Protein AF-A0A969I2S5-F1 (afdb_monomer_lite)

Radius of gyration: 35.68 Å; chains: 1; bounding box: 68×45×111 Å

Sequence (216 aa):
MAQWSKQLQTQEVQIAETRKVLQENVDALAKRVGLMNAHVIRLDALGQRLTEMANIDDREFDFRNAPAQGGPEPDMQGQAAQIPTLTDMIDELAAQVEQRELELGVLENVILSRNLSEQIRPGGRPVLAGWISSYFGSRSDPFTGYTAHHKGIDFAGRAGAEVVAVAAGVVTWSRERYGYGRGQYRYLRYPCPTWFNACGRRSMASSARSPHDGRN

Structure (mmCIF, N/CA/C/O backbone):
data_AF-A0A969I2S5-F1
#
_entry.id   AF-A0A969I2S5-F1
#
loop_
_atom_site.group_PDB
_atom_site.id
_atom_site.type_symbol
_atom_site.label_atom_id
_atom_site.label_alt_id
_atom_site.label_comp_id
_atom_site.label_asym_id
_atom_site.label_entity_id
_atom_site.label_seq_id
_atom_site.pdbx_PDB_ins_code
_atom_site.Cartn_x
_atom_site.Cartn_y
_atom_site.Cartn_z
_atom_site.occupancy
_atom_site.B_iso_or_equiv
_atom_site.auth_seq_id
_atom_site.auth_comp_id
_atom_site.auth_asym_id
_atom_site.auth_atom_id
_atom_site.pdbx_PDB_model_num
ATOM 1 N N . MET A 1 1 ? -37.030 -1.247 64.656 1.00 62.31 1 MET A N 1
ATOM 2 C CA . MET A 1 1 ? -37.633 -0.928 63.340 1.00 62.31 1 MET A CA 1
ATOM 3 C C . MET A 1 1 ? -36.891 0.192 62.599 1.00 62.31 1 MET A C 1
ATOM 5 O O . MET A 1 1 ? -36.469 -0.055 61.481 1.00 62.31 1 MET A O 1
ATOM 9 N N . ALA A 1 2 ? -36.636 1.367 63.195 1.00 72.81 2 ALA A N 1
ATOM 10 C CA . ALA A 1 2 ? -35.986 2.500 62.500 1.00 72.81 2 ALA A CA 1
ATOM 11 C C . ALA A 1 2 ? -34.517 2.279 62.056 1.00 72.81 2 ALA A C 1
ATOM 13 O O . ALA A 1 2 ? -34.105 2.773 61.012 1.00 72.81 2 ALA A O 1
ATOM 14 N N . GLN A 1 3 ? -33.714 1.516 62.809 1.00 78.69 3 GLN A N 1
ATOM 15 C CA . GLN A 1 3 ? -32.335 1.181 62.404 1.00 78.69 3 GLN A CA 1
ATOM 16 C C . GLN A 1 3 ? -32.285 0.291 61.155 1.00 78.69 3 GLN A C 1
ATOM 18 O O . GLN A 1 3 ? -31.415 0.463 60.309 1.00 78.69 3 GLN A O 1
ATOM 23 N N . TRP A 1 4 ? -33.248 -0.621 61.027 1.00 77.12 4 TRP A N 1
ATOM 24 C CA . TRP A 1 4 ? -33.324 -1.572 59.920 1.00 77.12 4 TRP A CA 1
ATOM 25 C C . TRP A 1 4 ? -33.705 -0.890 58.603 1.00 77.12 4 TRP A C 1
ATOM 27 O O . TRP A 1 4 ? -33.102 -1.181 57.575 1.00 77.12 4 TRP A O 1
ATOM 37 N N . SER A 1 5 ? -34.636 0.075 58.630 1.00 84.56 5 SER A N 1
ATOM 38 C CA . SER A 1 5 ? -34.981 0.837 57.420 1.00 84.56 5 SER A CA 1
ATOM 39 C C . SER A 1 5 ? -33.806 1.684 56.935 1.00 84.56 5 SER A C 1
ATOM 41 O O . SER A 1 5 ? -33.559 1.754 55.737 1.00 84.56 5 SER A O 1
ATOM 43 N N . LYS A 1 6 ? -33.034 2.274 57.859 1.00 87.69 6 LYS A N 1
ATOM 44 C CA . LYS A 1 6 ? -31.832 3.041 57.516 1.00 87.69 6 LYS A CA 1
ATOM 45 C C . LYS A 1 6 ? -30.777 2.158 56.843 1.00 87.69 6 LYS A C 1
ATOM 47 O O . LYS A 1 6 ? -30.181 2.569 55.857 1.00 87.69 6 LYS A O 1
ATOM 52 N N . GLN A 1 7 ? -30.589 0.941 57.349 1.00 87.44 7 GLN A N 1
ATOM 53 C CA . GLN A 1 7 ? -29.618 -0.020 56.828 1.00 87.44 7 GLN A CA 1
ATOM 54 C C . GLN A 1 7 ? -30.006 -0.549 55.436 1.00 87.44 7 GLN A C 1
ATOM 56 O O . GLN A 1 7 ? -29.151 -0.612 54.557 1.00 87.44 7 GLN A O 1
ATOM 61 N N . LEU A 1 8 ? -31.295 -0.830 55.208 1.00 87.62 8 LEU A N 1
ATOM 62 C CA . LEU A 1 8 ? -31.848 -1.153 53.883 1.00 87.62 8 LEU A CA 1
ATOM 63 C C . LEU A 1 8 ? -31.629 -0.015 52.883 1.00 87.62 8 LEU A C 1
ATOM 65 O O . LEU A 1 8 ? -31.150 -0.247 51.779 1.00 87.62 8 LEU A O 1
ATOM 69 N N . GLN A 1 9 ? -31.898 1.223 53.295 1.00 89.62 9 GLN A N 1
ATOM 70 C CA . GLN A 1 9 ? -31.712 2.394 52.442 1.00 89.62 9 GLN A CA 1
ATOM 71 C C . GLN A 1 9 ? -30.232 2.605 52.078 1.00 89.62 9 GLN A C 1
ATOM 73 O O . GLN A 1 9 ? -29.912 2.959 50.947 1.00 89.62 9 GLN A O 1
ATOM 78 N N . THR A 1 10 ? -29.310 2.340 53.011 1.00 91.50 10 THR A N 1
ATOM 79 C CA . THR A 1 10 ? -27.866 2.363 52.727 1.00 91.50 10 THR A CA 1
ATOM 80 C C . THR A 1 10 ? -27.458 1.262 51.747 1.00 91.50 10 THR A C 1
ATOM 82 O O . THR A 1 10 ? -26.686 1.532 50.832 1.00 91.50 10 THR A O 1
ATOM 85 N N . GLN A 1 11 ? -27.993 0.046 51.893 1.00 86.56 11 GLN A N 1
ATOM 86 C CA . GLN A 1 11 ? -27.713 -1.053 50.966 1.00 86.56 11 GLN A CA 1
ATOM 87 C C . GLN A 1 11 ? -28.254 -0.782 49.560 1.00 86.56 11 GLN A C 1
ATOM 89 O O . GLN A 1 11 ? -27.549 -1.046 48.593 1.00 86.56 11 GLN A O 1
ATOM 94 N N . GLU A 1 12 ? -29.456 -0.219 49.420 1.00 89.50 12 GLU A N 1
ATOM 95 C CA . GLU A 1 12 ? -30.003 0.144 48.105 1.00 89.50 12 GLU A CA 1
ATOM 96 C C . GLU A 1 12 ? -29.132 1.178 47.390 1.00 89.50 12 GLU A C 1
ATOM 98 O O . GLU A 1 12 ? -28.839 1.021 46.204 1.00 89.50 12 GLU A O 1
ATOM 103 N N . VAL A 1 13 ? -28.657 2.196 48.116 1.00 92.94 13 VAL A N 1
ATOM 104 C CA . VAL A 1 13 ? -27.732 3.195 47.565 1.00 92.94 13 VAL A CA 1
ATOM 105 C C . VAL A 1 13 ? -26.405 2.547 47.164 1.00 92.94 13 VAL A C 1
ATOM 107 O O . VAL A 1 13 ? -25.935 2.779 46.054 1.00 92.94 13 VAL A O 1
ATOM 110 N N . GLN A 1 14 ? -25.837 1.680 48.008 1.00 91.44 14 GLN A N 1
ATOM 111 C CA . GLN A 1 14 ? -24.596 0.962 47.695 1.00 91.44 14 GLN A CA 1
ATOM 112 C C . GLN A 1 14 ? -24.740 0.042 46.478 1.00 91.44 14 GLN A C 1
ATOM 114 O O . GLN A 1 14 ? -23.846 -0.009 45.635 1.00 91.44 14 GLN A O 1
ATOM 119 N N . ILE A 1 15 ? -25.859 -0.676 46.353 1.00 92.38 15 ILE A N 1
ATOM 120 C CA . ILE A 1 15 ? -26.137 -1.539 45.199 1.00 92.38 15 ILE A CA 1
ATOM 121 C C . ILE A 1 15 ? -26.304 -0.694 43.934 1.00 92.38 15 ILE A C 1
ATOM 123 O O . ILE A 1 15 ? -25.765 -1.060 42.889 1.00 92.38 15 ILE A O 1
ATOM 127 N N . ALA A 1 16 ? -27.008 0.438 44.012 1.00 90.88 16 ALA A N 1
ATOM 128 C CA . ALA A 1 16 ? -27.176 1.345 42.882 1.00 90.88 16 ALA A CA 1
ATOM 129 C C . ALA A 1 16 ? -25.832 1.927 42.414 1.00 90.88 16 ALA A C 1
ATOM 131 O O . ALA A 1 16 ? -25.552 1.946 41.216 1.00 90.88 16 ALA A O 1
ATOM 132 N N . GLU A 1 17 ? -24.975 2.336 43.349 1.00 92.88 17 GLU A N 1
ATOM 133 C CA . GLU A 1 17 ? -23.637 2.854 43.057 1.00 92.88 17 GLU A CA 1
ATOM 134 C C . GLU A 1 17 ? -22.716 1.770 42.480 1.00 92.88 17 GLU A C 1
ATOM 136 O O . GLU A 1 17 ? -22.100 1.973 41.435 1.00 92.88 17 GLU A O 1
ATOM 141 N N . THR A 1 18 ? -22.709 0.575 43.075 1.00 91.00 18 THR A N 1
ATOM 142 C CA . THR A 1 18 ? -21.937 -0.575 42.572 1.00 91.00 18 THR A CA 1
ATOM 143 C C . THR A 1 18 ? -22.374 -0.957 41.162 1.00 91.00 18 THR A C 1
ATOM 145 O O . THR A 1 18 ? -21.540 -1.189 40.290 1.00 91.00 18 THR A O 1
ATOM 148 N N . ARG A 1 19 ? -23.687 -0.994 40.906 1.00 88.38 19 ARG A N 1
ATOM 149 C CA . ARG A 1 19 ? -24.235 -1.298 39.581 1.00 88.38 19 ARG A CA 1
ATOM 150 C C . ARG A 1 19 ? -23.838 -0.243 38.553 1.00 88.38 19 ARG A C 1
ATOM 152 O O . ARG A 1 19 ? -23.525 -0.612 37.424 1.00 88.38 19 ARG A O 1
ATOM 159 N N . LYS A 1 20 ? -23.821 1.036 38.942 1.00 89.12 20 LYS A N 1
ATOM 160 C CA . LYS A 1 20 ? -23.377 2.137 38.082 1.00 89.12 20 LYS A CA 1
ATOM 161 C C . LYS A 1 20 ? -21.902 1.984 37.698 1.00 89.12 20 LYS A C 1
ATOM 163 O O . LYS A 1 20 ? -21.596 2.000 36.512 1.00 89.12 20 LYS A O 1
ATOM 168 N N . VAL A 1 21 ? -21.019 1.742 38.669 1.00 88.75 21 VAL A N 1
ATOM 169 C CA . VAL A 1 21 ? -19.585 1.499 38.415 1.00 88.75 21 VAL A CA 1
ATOM 170 C C . VAL A 1 21 ? -19.381 0.264 37.532 1.00 88.75 21 VAL A C 1
ATOM 172 O O . VAL A 1 21 ? -18.573 0.276 36.607 1.00 88.75 21 VAL A O 1
ATOM 175 N N . LEU A 1 22 ? -20.143 -0.806 37.776 1.00 85.00 22 LEU A N 1
ATOM 176 C CA . LEU A 1 22 ? -20.077 -2.015 36.960 1.00 85.00 22 LEU A CA 1
ATOM 177 C C . LEU A 1 22 ? -20.500 -1.741 35.507 1.00 85.00 22 LEU A C 1
ATOM 179 O O . LEU A 1 22 ? -19.842 -2.221 34.590 1.00 85.00 22 LEU A O 1
ATOM 183 N N . GLN A 1 23 ? -21.562 -0.956 35.292 1.00 83.19 23 GLN A N 1
ATOM 184 C CA . GLN A 1 23 ? -21.992 -0.540 33.953 1.00 83.19 23 GLN A CA 1
ATOM 185 C C . GLN A 1 23 ? -20.930 0.302 33.247 1.00 83.19 23 GLN A C 1
ATOM 187 O O . GLN A 1 23 ? -20.607 0.011 32.101 1.00 83.19 23 GLN A O 1
ATOM 192 N N . GLU A 1 24 ? -20.337 1.279 33.933 1.00 85.56 24 GLU A N 1
ATOM 193 C CA . GLU A 1 24 ? -19.258 2.104 33.373 1.00 85.56 24 GLU A CA 1
ATOM 194 C C . GLU A 1 24 ? -18.046 1.248 32.958 1.00 85.56 24 GLU A C 1
ATOM 196 O O . GLU A 1 24 ? -17.487 1.440 31.875 1.00 85.56 24 GLU A O 1
ATOM 201 N N . ASN A 1 25 ? -17.688 0.243 33.763 1.00 82.38 25 ASN A N 1
ATOM 202 C CA . ASN A 1 25 ? -16.615 -0.698 33.440 1.00 82.38 25 ASN A CA 1
ATOM 203 C C . ASN A 1 25 ? -16.963 -1.604 32.247 1.00 82.38 25 ASN A C 1
ATOM 205 O O . ASN A 1 25 ? -16.119 -1.826 31.379 1.00 82.38 25 ASN A O 1
ATOM 209 N N . VAL A 1 26 ? -18.196 -2.115 32.172 1.00 87.19 26 VAL A N 1
ATOM 210 C CA . VAL A 1 26 ? -18.661 -2.927 31.034 1.00 87.19 26 VAL A CA 1
ATOM 211 C C . VAL A 1 26 ? -18.667 -2.105 29.746 1.00 87.19 26 VAL A C 1
ATOM 213 O O . VAL A 1 26 ? -18.197 -2.590 28.719 1.00 87.19 26 VAL A O 1
ATOM 216 N N . ASP A 1 27 ? -19.115 -0.852 29.797 1.00 80.62 27 ASP A N 1
ATOM 217 C CA . ASP A 1 27 ? -19.106 0.051 28.645 1.00 80.62 27 ASP A CA 1
ATOM 218 C C . ASP A 1 27 ? -17.675 0.359 28.177 1.00 80.62 27 ASP A C 1
ATOM 220 O O . ASP A 1 27 ? -17.400 0.402 26.973 1.00 80.62 27 ASP A O 1
ATOM 224 N N . ALA A 1 28 ? -16.738 0.541 29.113 1.00 83.25 28 ALA A N 1
ATOM 225 C CA . ALA A 1 28 ? -15.323 0.721 28.798 1.00 83.25 28 ALA A CA 1
ATOM 226 C C . ALA A 1 28 ? -14.718 -0.530 28.136 1.00 83.25 28 ALA A C 1
ATOM 228 O O . ALA A 1 28 ? -14.013 -0.414 27.130 1.00 83.25 28 ALA A O 1
ATOM 229 N N . LEU A 1 29 ? -15.033 -1.725 28.646 1.00 83.38 29 LEU A N 1
ATOM 230 C CA . LEU A 1 29 ? -14.603 -2.996 28.056 1.00 83.38 29 LEU A CA 1
ATOM 231 C C . LEU A 1 29 ? -15.206 -3.208 26.663 1.00 83.38 29 LEU A C 1
ATOM 233 O O . LEU A 1 29 ? -14.485 -3.581 25.741 1.00 83.38 29 LEU A O 1
ATOM 237 N N . ALA A 1 30 ? -16.493 -2.910 26.473 1.00 82.19 30 ALA A N 1
ATOM 238 C CA . ALA A 1 30 ? -17.162 -3.028 25.180 1.00 82.19 30 ALA A CA 1
ATOM 239 C C . ALA A 1 30 ? -16.512 -2.127 24.118 1.00 82.19 30 ALA A C 1
ATOM 241 O O . ALA A 1 30 ? -16.260 -2.570 22.997 1.00 82.19 30 ALA A O 1
ATOM 242 N N . LYS A 1 31 ? -16.168 -0.882 24.481 1.00 82.00 31 LYS A N 1
ATOM 243 C CA . LYS A 1 31 ? -15.419 0.026 23.598 1.00 82.00 31 LYS A CA 1
ATOM 244 C C . LYS A 1 31 ? -14.043 -0.534 23.237 1.00 82.00 31 LYS A C 1
ATOM 246 O O . LYS A 1 31 ? -13.663 -0.475 22.073 1.00 82.00 31 LYS A O 1
ATOM 251 N N . ARG A 1 32 ? -13.318 -1.104 24.204 1.00 79.12 32 ARG A N 1
ATOM 252 C CA . ARG A 1 32 ? -11.985 -1.697 23.986 1.00 79.12 32 ARG A CA 1
ATOM 253 C C . ARG A 1 32 ? -12.034 -2.920 23.078 1.00 79.12 32 ARG A C 1
ATOM 255 O O . ARG A 1 32 ? -11.258 -2.994 22.135 1.00 79.12 32 ARG A O 1
ATOM 262 N N . VAL A 1 33 ? -12.981 -3.831 23.303 1.00 86.81 33 VAL A N 1
ATOM 263 C CA . VAL A 1 33 ? -13.206 -4.986 22.417 1.00 86.81 33 VAL A CA 1
ATOM 264 C C . VAL A 1 33 ? -13.565 -4.516 21.008 1.00 86.81 33 VAL A C 1
ATOM 266 O O . VAL A 1 33 ? -13.046 -5.054 20.034 1.00 86.81 33 VAL A O 1
ATOM 269 N N . GLY A 1 34 ? -14.390 -3.472 20.885 1.00 79.62 34 GLY A N 1
ATOM 270 C CA . GLY A 1 34 ? -14.702 -2.852 19.597 1.00 79.62 34 GLY A CA 1
ATOM 271 C C . GLY A 1 34 ? -13.467 -2.292 18.883 1.00 79.62 34 GLY A C 1
ATOM 272 O O . GLY A 1 34 ? -13.290 -2.545 17.692 1.00 79.62 34 GLY A O 1
ATOM 273 N N . LEU A 1 35 ? -12.596 -1.579 19.605 1.00 83.69 35 LEU A N 1
ATOM 274 C CA . LEU A 1 35 ? -11.329 -1.062 19.074 1.00 83.69 35 LEU A CA 1
ATOM 275 C C . LEU A 1 35 ? -10.388 -2.194 18.649 1.00 83.69 35 LEU A C 1
ATOM 277 O O . LEU A 1 35 ? -9.900 -2.182 17.524 1.00 83.69 35 L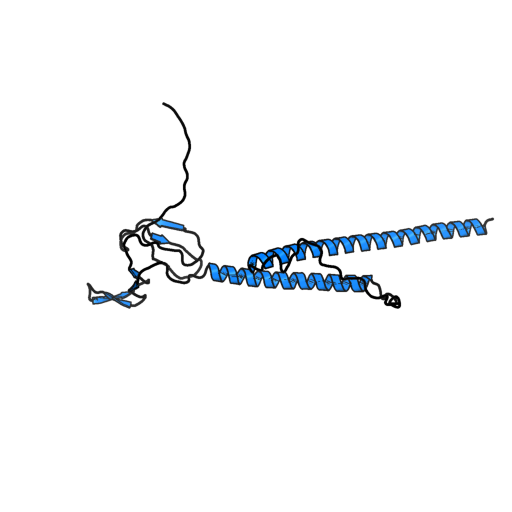EU A O 1
ATOM 281 N N . MET A 1 36 ? -10.186 -3.206 19.496 1.00 82.81 36 MET A N 1
ATOM 282 C CA . MET A 1 36 ? -9.362 -4.375 19.165 1.00 82.81 36 MET A CA 1
ATOM 283 C C . MET A 1 36 ? -9.889 -5.108 17.929 1.00 82.81 36 MET A C 1
ATOM 285 O O . MET A 1 36 ? -9.111 -5.452 17.045 1.00 82.81 36 MET A O 1
ATOM 289 N N . ASN A 1 37 ? -11.207 -5.289 17.818 1.00 83.00 37 ASN A N 1
ATOM 290 C CA . ASN A 1 37 ? -11.814 -5.909 16.645 1.00 83.00 37 ASN A CA 1
ATOM 291 C C . ASN A 1 37 ? -11.575 -5.079 15.372 1.00 83.00 37 ASN A C 1
ATOM 293 O O . ASN A 1 37 ? -11.279 -5.634 14.317 1.00 83.00 37 ASN A O 1
ATOM 297 N N . ALA A 1 38 ? -11.653 -3.747 15.465 1.00 80.12 38 ALA A N 1
ATOM 298 C CA . ALA A 1 38 ? -11.337 -2.865 14.343 1.00 80.12 38 ALA A CA 1
ATOM 299 C C . ALA A 1 38 ? -9.858 -2.957 13.920 1.00 80.12 38 ALA A C 1
ATOM 301 O O . ALA A 1 38 ? -9.572 -2.945 12.722 1.00 80.12 38 ALA A O 1
ATOM 302 N N . HIS A 1 39 ? -8.937 -3.081 14.880 1.00 80.81 39 HIS A N 1
ATOM 303 C CA . HIS A 1 39 ? -7.511 -3.278 14.607 1.00 80.81 39 HIS A CA 1
ATOM 304 C C . HIS A 1 39 ? -7.233 -4.615 13.914 1.00 80.81 39 HIS A C 1
ATOM 306 O O . HIS A 1 39 ? -6.543 -4.641 12.900 1.00 80.81 39 HIS A O 1
ATOM 312 N N . VAL A 1 40 ? -7.829 -5.716 14.388 1.00 83.81 40 VAL A N 1
ATOM 313 C CA . VAL A 1 40 ? -7.688 -7.036 13.744 1.00 83.81 40 VAL A CA 1
ATOM 314 C C . VAL A 1 40 ? -8.153 -6.985 12.288 1.00 83.81 40 VAL A C 1
ATOM 316 O O . VAL A 1 40 ? -7.394 -7.352 11.398 1.00 83.81 40 VAL A O 1
ATOM 319 N N . ILE A 1 41 ? -9.331 -6.407 12.020 1.00 80.81 41 ILE A N 1
ATOM 320 C CA . ILE A 1 41 ? -9.848 -6.250 10.648 1.00 80.81 41 ILE A CA 1
ATOM 321 C C . ILE A 1 41 ? -8.866 -5.470 9.757 1.00 80.81 41 ILE A C 1
ATOM 323 O O . ILE A 1 41 ? -8.694 -5.789 8.579 1.00 80.81 41 ILE A O 1
ATOM 327 N N . ARG A 1 42 ? -8.223 -4.427 10.296 1.00 81.19 42 ARG A N 1
ATOM 328 C CA . ARG A 1 42 ? -7.250 -3.620 9.549 1.00 81.19 42 ARG A CA 1
ATOM 329 C C . ARG A 1 42 ? -5.964 -4.392 9.267 1.00 81.19 42 ARG A C 1
ATOM 331 O O . ARG A 1 42 ? -5.451 -4.307 8.151 1.00 81.19 42 ARG A O 1
ATOM 338 N N . LEU A 1 43 ? -5.457 -5.128 10.251 1.00 83.38 43 LEU A N 1
ATOM 339 C CA . LEU A 1 43 ? -4.284 -5.984 10.094 1.00 83.38 43 LEU A CA 1
ATOM 340 C C . LEU A 1 43 ? -4.533 -7.080 9.054 1.00 83.38 43 LEU A C 1
ATOM 342 O O . LEU A 1 43 ? -3.683 -7.277 8.187 1.00 83.38 43 LEU A O 1
ATOM 346 N N . ASP A 1 44 ? -5.707 -7.714 9.074 1.00 80.75 44 ASP A N 1
ATOM 347 C CA . ASP A 1 44 ? -6.093 -8.728 8.087 1.00 80.75 44 ASP A CA 1
ATOM 348 C C . ASP A 1 44 ? -6.120 -8.141 6.667 1.00 80.75 44 ASP A C 1
ATOM 350 O O . ASP A 1 44 ? -5.560 -8.722 5.734 1.00 80.75 44 ASP A O 1
ATOM 354 N N . ALA A 1 45 ? -6.703 -6.948 6.498 1.00 83.00 45 ALA A N 1
ATOM 355 C CA . ALA A 1 45 ? -6.745 -6.256 5.208 1.00 83.00 45 ALA A CA 1
ATOM 356 C C . ALA A 1 45 ? -5.345 -5.875 4.693 1.00 83.00 45 ALA A C 1
ATOM 358 O O . ALA A 1 45 ? -5.051 -6.014 3.503 1.00 83.00 45 ALA A O 1
ATOM 359 N N . LEU A 1 46 ? -4.461 -5.410 5.578 1.00 81.19 46 LEU A N 1
ATOM 360 C CA . LEU A 1 46 ? -3.086 -5.069 5.220 1.00 81.19 46 LEU A CA 1
ATOM 361 C C . LEU A 1 46 ? -2.259 -6.322 4.874 1.00 81.19 46 LEU A C 1
ATOM 363 O O . LEU A 1 46 ? -1.500 -6.307 3.905 1.00 81.19 46 LEU A O 1
ATOM 367 N N . GLY A 1 47 ? -2.443 -7.423 5.608 1.00 81.19 47 GLY A N 1
ATOM 368 C CA . GLY A 1 47 ? -1.810 -8.712 5.317 1.00 81.19 47 GLY A CA 1
ATOM 369 C C . GLY A 1 47 ? -2.190 -9.260 3.938 1.00 81.19 47 GLY A C 1
ATOM 370 O O . GLY A 1 47 ? -1.314 -9.667 3.168 1.00 81.19 47 GLY A O 1
ATOM 371 N N . GLN A 1 48 ? -3.476 -9.187 3.578 1.00 81.62 48 GLN A N 1
ATOM 372 C CA . GLN A 1 48 ? -3.967 -9.558 2.242 1.00 81.62 48 GLN A CA 1
ATOM 373 C C . GLN A 1 48 ? -3.320 -8.710 1.138 1.00 81.62 48 GLN A C 1
ATOM 375 O O . GLN A 1 48 ? -2.853 -9.227 0.127 1.00 81.62 48 GLN A O 1
ATOM 380 N N . ARG A 1 49 ? -3.197 -7.398 1.350 1.00 79.56 49 ARG A N 1
ATOM 381 C CA . ARG A 1 49 ? -2.574 -6.516 0.357 1.00 79.56 49 ARG A CA 1
ATOM 382 C C . ARG A 1 49 ? -1.073 -6.778 0.176 1.00 79.56 49 ARG A C 1
ATOM 384 O O . ARG A 1 49 ? -0.559 -6.701 -0.941 1.00 79.56 49 ARG A O 1
ATOM 391 N N . LEU A 1 50 ? -0.354 -7.087 1.256 1.00 79.38 50 LEU A N 1
ATOM 392 C CA . LEU A 1 50 ? 1.075 -7.416 1.200 1.00 79.38 50 LEU A CA 1
ATOM 393 C C . LEU A 1 50 ? 1.342 -8.749 0.491 1.00 79.38 50 LEU A C 1
ATOM 395 O O . LEU A 1 50 ? 2.281 -8.830 -0.304 1.00 79.38 50 LEU A O 1
ATOM 399 N N . THR A 1 51 ? 0.520 -9.768 0.745 1.00 81.62 51 THR A N 1
ATOM 400 C CA . THR A 1 51 ? 0.633 -11.084 0.091 1.00 81.62 51 THR A CA 1
ATOM 401 C C . THR A 1 51 ? 0.383 -10.990 -1.417 1.00 81.62 51 THR A C 1
ATOM 403 O O . THR A 1 51 ? 1.200 -11.500 -2.189 1.00 81.62 51 THR A O 1
ATOM 406 N N . GLU A 1 52 ? -0.628 -10.222 -1.851 1.00 78.75 52 GLU A N 1
ATOM 407 C CA . GLU A 1 52 ? -0.881 -9.920 -3.271 1.00 78.75 52 GLU A CA 1
ATOM 408 C C . GLU A 1 52 ? 0.311 -9.229 -3.955 1.00 78.75 52 GLU A C 1
ATOM 410 O O . GLU A 1 52 ? 0.714 -9.608 -5.056 1.00 78.75 52 GLU A O 1
ATOM 415 N N . MET A 1 53 ? 0.909 -8.219 -3.311 1.00 74.25 53 MET A N 1
ATOM 416 C CA . MET A 1 53 ? 2.050 -7.490 -3.881 1.00 74.25 53 MET A CA 1
ATOM 417 C C . MET A 1 53 ? 3.331 -8.324 -3.958 1.00 74.25 53 MET A C 1
ATOM 419 O O . MET A 1 53 ? 4.135 -8.126 -4.872 1.00 74.25 53 MET A O 1
ATOM 423 N N . ALA A 1 54 ? 3.550 -9.208 -2.985 1.00 75.00 54 ALA A N 1
ATOM 424 C CA . ALA A 1 54 ? 4.757 -10.020 -2.884 1.00 75.00 54 ALA A CA 1
ATOM 425 C C . ALA A 1 54 ? 4.652 -11.365 -3.626 1.00 75.00 54 ALA A C 1
ATOM 427 O O . ALA A 1 54 ? 5.648 -12.086 -3.698 1.00 75.00 54 ALA A O 1
ATOM 428 N N . ASN A 1 55 ? 3.482 -11.691 -4.196 1.00 71.31 55 ASN A N 1
ATOM 429 C CA . ASN A 1 55 ? 3.200 -12.973 -4.849 1.00 71.31 55 ASN A CA 1
ATOM 430 C C . ASN A 1 55 ? 3.563 -14.173 -3.946 1.00 71.31 55 ASN A C 1
ATOM 432 O O . ASN A 1 55 ? 4.150 -15.158 -4.402 1.00 71.31 55 ASN A O 1
ATOM 436 N N . ILE A 1 56 ? 3.267 -14.039 -2.648 1.00 75.00 56 ILE A N 1
ATOM 437 C CA . ILE A 1 56 ? 3.448 -15.084 -1.633 1.00 75.00 56 ILE A CA 1
ATOM 438 C C . ILE A 1 56 ? 2.219 -15.999 -1.687 1.00 75.00 56 ILE A C 1
ATOM 440 O O . ILE A 1 56 ? 1.106 -15.519 -1.878 1.00 75.00 56 ILE A O 1
ATOM 444 N N . ASP A 1 57 ? 2.414 -17.314 -1.564 1.00 68.25 57 ASP A N 1
ATOM 445 C CA . ASP A 1 57 ? 1.316 -18.285 -1.618 1.00 68.25 57 ASP A CA 1
ATOM 446 C C . ASP A 1 57 ? 0.407 -18.118 -0.385 1.00 68.25 57 ASP A C 1
ATOM 448 O O . ASP A 1 57 ? 0.857 -18.264 0.754 1.00 68.25 57 ASP A O 1
ATOM 452 N N . ASP A 1 58 ? -0.881 -17.852 -0.619 1.00 63.97 58 ASP A N 1
ATOM 453 C CA . ASP A 1 58 ? -1.944 -17.705 0.391 1.00 63.97 58 ASP A CA 1
ATOM 454 C C . ASP A 1 58 ? -2.009 -18.853 1.415 1.00 63.97 58 ASP A C 1
ATOM 456 O O . ASP A 1 58 ? -2.629 -18.721 2.469 1.00 63.97 58 ASP A O 1
ATOM 460 N N . ARG A 1 59 ? -1.413 -20.010 1.102 1.00 64.56 59 ARG A N 1
ATOM 461 C CA . ARG A 1 59 ? -1.376 -21.186 1.981 1.00 64.56 59 ARG A CA 1
ATOM 462 C C . ARG A 1 59 ? -0.397 -21.060 3.147 1.00 64.56 59 ARG A C 1
ATOM 464 O O . ARG A 1 59 ? -0.550 -21.793 4.120 1.00 64.56 59 ARG A O 1
ATOM 471 N N . GLU A 1 60 ? 0.603 -20.185 3.050 1.00 61.97 60 GLU A N 1
ATOM 472 C CA . GLU A 1 60 ? 1.587 -19.958 4.120 1.00 61.97 60 GLU A CA 1
ATOM 473 C C . GLU A 1 60 ? 1.141 -18.841 5.082 1.00 61.97 60 GLU A C 1
ATOM 475 O O . GLU A 1 60 ? 1.496 -18.863 6.259 1.00 61.97 60 GLU A O 1
ATOM 480 N N . PHE A 1 61 ? 0.296 -17.915 4.609 1.00 66.38 61 PHE A N 1
ATOM 481 C CA . PHE A 1 61 ? -0.252 -16.795 5.382 1.00 66.38 61 PHE A CA 1
ATOM 482 C C . PHE A 1 61 ? -1.750 -16.613 5.100 1.00 66.38 61 PHE A C 1
ATOM 484 O O . PHE A 1 61 ? -2.144 -15.849 4.220 1.00 66.38 61 PHE A O 1
ATOM 491 N N . ASP A 1 62 ? -2.595 -17.308 5.864 1.00 65.56 62 ASP A N 1
ATOM 492 C CA . ASP A 1 62 ? -4.049 -17.224 5.721 1.00 65.56 62 ASP A CA 1
ATOM 493 C C . ASP A 1 62 ? -4.673 -16.287 6.765 1.00 65.56 62 ASP A C 1
ATOM 495 O O . ASP A 1 62 ? -4.896 -16.665 7.912 1.00 65.56 62 ASP A O 1
ATOM 499 N N . PHE A 1 63 ? -4.982 -15.060 6.342 1.00 71.38 63 PHE A N 1
ATOM 500 C CA . PHE A 1 63 ? -5.649 -14.036 7.161 1.00 71.38 63 PHE A CA 1
ATOM 501 C C . PHE A 1 63 ? -7.185 -14.144 7.146 1.00 71.38 63 PHE A C 1
ATOM 503 O O . PHE A 1 63 ? -7.873 -13.293 7.700 1.00 71.38 63 PHE A O 1
ATOM 510 N N . ARG A 1 64 ? -7.762 -15.138 6.455 1.00 66.69 64 ARG A N 1
ATOM 511 C CA . ARG A 1 64 ? -9.227 -15.318 6.374 1.00 66.69 64 ARG A CA 1
ATOM 512 C C . ARG A 1 64 ? -9.765 -16.224 7.473 1.00 66.69 64 ARG A C 1
ATOM 514 O O . ARG A 1 64 ? -10.956 -16.178 7.773 1.00 66.69 64 ARG A O 1
ATOM 521 N N . ASN A 1 65 ? -8.900 -17.056 8.041 1.00 68.69 65 ASN A N 1
ATOM 522 C CA . ASN A 1 65 ? -9.243 -18.008 9.081 1.00 68.69 65 ASN A CA 1
ATOM 523 C C . ASN A 1 65 ? -8.612 -17.589 10.408 1.00 68.69 65 ASN A C 1
ATOM 525 O O . ASN A 1 65 ? -7.516 -17.035 10.448 1.00 68.69 65 ASN A O 1
ATOM 529 N N . ALA A 1 66 ? -9.312 -17.869 11.510 1.00 65.12 66 ALA A N 1
ATOM 530 C CA . ALA A 1 66 ? -8.763 -17.629 12.836 1.00 65.12 66 ALA A CA 1
ATOM 531 C C . ALA A 1 66 ? -7.455 -18.430 13.009 1.00 65.12 66 ALA A C 1
ATOM 533 O O . ALA A 1 66 ? -7.413 -19.604 12.620 1.00 65.12 66 ALA A O 1
ATOM 534 N N . PRO A 1 67 ? -6.398 -17.834 13.592 1.00 62.16 67 PRO A N 1
ATOM 535 C CA . PRO A 1 67 ? -5.135 -18.528 13.798 1.00 62.16 67 PRO A CA 1
ATOM 536 C C . PRO A 1 67 ? -5.337 -19.749 14.698 1.00 62.16 67 PRO A C 1
ATOM 538 O O . PRO A 1 67 ? -6.203 -19.759 15.577 1.00 62.16 67 PRO A O 1
ATOM 541 N N . ALA A 1 68 ? -4.513 -20.779 14.499 1.00 64.75 68 ALA A N 1
ATOM 542 C CA . ALA A 1 68 ? -4.524 -21.952 15.360 1.00 64.75 68 ALA A CA 1
ATOM 543 C C . ALA A 1 68 ? -4.201 -21.532 16.804 1.00 64.75 68 ALA A C 1
ATOM 545 O O . ALA A 1 68 ? -3.081 -21.124 17.109 1.00 64.75 68 ALA A O 1
ATOM 546 N N . GLN A 1 69 ? -5.189 -21.617 17.694 1.00 67.38 69 GLN A N 1
ATOM 547 C CA . GLN A 1 69 ? -4.968 -21.490 19.131 1.00 67.38 69 GLN A CA 1
ATOM 548 C C . GLN A 1 69 ? -4.450 -22.838 19.646 1.00 67.38 69 GLN A C 1
ATOM 550 O O . GLN A 1 69 ? -4.974 -23.886 19.271 1.00 67.38 69 GLN A O 1
ATOM 555 N N . GLY A 1 70 ? -3.361 -22.801 20.415 1.00 66.25 70 GLY A N 1
ATOM 556 C CA . GLY A 1 70 ? -2.583 -23.974 20.819 1.00 66.25 70 GLY A CA 1
ATOM 557 C C . GLY A 1 70 ? -3.375 -25.075 21.539 1.00 66.25 70 GLY A C 1
ATOM 558 O O . GLY A 1 70 ? -4.521 -24.905 21.946 1.00 66.25 70 GLY A O 1
ATOM 559 N N . GLY A 1 71 ? -2.731 -26.237 21.679 1.00 69.50 71 GLY A N 1
ATOM 560 C CA . GLY A 1 71 ? -3.288 -27.403 22.369 1.00 69.50 71 GLY A CA 1
ATOM 561 C C . GLY A 1 71 ? -3.363 -27.233 23.893 1.00 69.50 71 GLY A C 1
ATOM 562 O O . GLY A 1 71 ? -2.826 -26.265 24.426 1.00 69.50 71 GLY A O 1
ATOM 563 N N . PRO A 1 72 ? -4.020 -28.172 24.599 1.00 69.56 72 PRO A N 1
ATOM 564 C CA . PRO A 1 72 ? -4.235 -28.076 26.039 1.00 69.56 72 PRO A CA 1
ATOM 565 C C . PRO A 1 72 ? -2.908 -27.902 26.778 1.00 69.56 72 PRO A C 1
ATOM 567 O O . PRO A 1 72 ? -2.020 -28.754 26.691 1.00 69.56 72 PRO A O 1
ATOM 570 N N . GLU A 1 73 ? -2.787 -26.788 27.499 1.00 62.53 73 GLU A N 1
ATOM 571 C CA . GLU A 1 73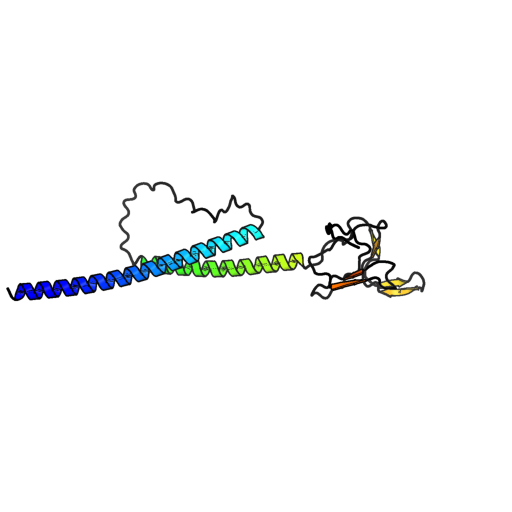 ? -1.670 -26.569 28.407 1.00 62.53 73 GLU A CA 1
ATOM 572 C C . GLU A 1 73 ? -1.747 -27.592 29.552 1.00 62.53 73 GLU A C 1
ATOM 574 O O . GLU A 1 73 ? -2.837 -27.848 30.078 1.00 62.53 73 GLU A O 1
ATOM 579 N N . PRO A 1 74 ? -0.622 -28.217 29.946 1.00 63.22 74 PRO A N 1
ATOM 580 C CA . PRO A 1 74 ? -0.586 -28.996 31.172 1.00 63.22 74 PRO A CA 1
ATOM 581 C C . PRO A 1 74 ? -0.927 -28.068 32.336 1.00 63.22 74 PRO A C 1
ATOM 583 O O . PRO A 1 74 ? -0.439 -26.942 32.376 1.00 63.22 74 PRO A O 1
ATOM 586 N N . ASP A 1 75 ? -1.765 -28.570 33.243 1.00 51.16 75 ASP A N 1
ATOM 587 C CA . ASP A 1 75 ? -2.353 -27.893 34.401 1.00 51.16 75 ASP A CA 1
ATOM 588 C C . ASP A 1 75 ? -1.283 -27.171 35.242 1.00 51.16 75 ASP A C 1
ATOM 590 O O . ASP A 1 75 ? -0.762 -27.686 36.235 1.00 51.16 75 ASP A O 1
ATOM 594 N N . MET A 1 76 ? -0.885 -25.973 34.809 1.00 52.22 76 MET A N 1
ATOM 595 C CA . MET A 1 76 ? -0.114 -25.072 35.636 1.00 52.22 76 MET A CA 1
ATOM 596 C C . MET A 1 76 ? -1.110 -24.515 36.634 1.00 52.22 76 MET A C 1
ATOM 598 O O . MET A 1 76 ? -1.962 -23.696 36.295 1.00 52.22 76 MET A O 1
ATOM 602 N N . GLN A 1 77 ? -0.965 -24.947 37.885 1.00 54.19 77 GLN A N 1
ATOM 603 C CA . GLN A 1 77 ? -1.463 -24.228 39.052 1.00 54.19 77 GLN A CA 1
ATOM 604 C C . GLN A 1 77 ? -0.765 -22.862 39.099 1.00 54.19 77 GLN A C 1
ATOM 606 O O . GLN A 1 77 ? 0.161 -22.622 39.874 1.00 54.19 77 GLN A O 1
ATOM 611 N N . GLY A 1 78 ? -1.169 -21.978 38.192 1.00 52.28 78 GLY A N 1
ATOM 612 C CA . GLY A 1 78 ? -0.737 -20.604 38.129 1.00 52.28 78 GLY A CA 1
ATOM 613 C C . GLY A 1 78 ? -1.337 -19.896 39.325 1.00 52.28 78 GLY A C 1
ATOM 614 O O . GLY A 1 78 ? -2.557 -19.834 39.485 1.00 52.28 78 GLY A O 1
ATOM 615 N N . GLN A 1 79 ? -0.476 -19.359 40.182 1.00 49.69 79 GLN A N 1
ATOM 616 C CA . GLN A 1 79 ? -0.896 -18.302 41.085 1.00 49.69 79 GLN A CA 1
ATOM 617 C C . GLN A 1 79 ? -1.558 -17.238 40.213 1.00 49.69 79 GLN A C 1
ATOM 619 O O . GLN A 1 79 ? -0.922 -16.748 39.280 1.00 49.69 79 GLN A O 1
ATOM 624 N N . ALA A 1 80 ? -2.831 -16.929 40.479 1.00 50.25 80 ALA A N 1
ATOM 625 C CA . ALA A 1 80 ? -3.488 -15.795 39.854 1.00 50.25 80 ALA A CA 1
ATOM 626 C C . ALA A 1 80 ? -2.576 -14.595 40.096 1.00 50.25 80 ALA A C 1
ATOM 628 O O . ALA A 1 80 ? -2.429 -14.157 41.242 1.00 50.25 80 ALA A O 1
ATOM 629 N N . ALA A 1 81 ? -1.879 -14.153 39.044 1.00 52.09 81 ALA A N 1
ATOM 630 C CA . ALA A 1 81 ? -1.020 -12.989 39.112 1.00 52.09 81 ALA A CA 1
ATOM 631 C C . ALA A 1 81 ? -1.874 -11.897 39.747 1.00 52.09 81 ALA A C 1
ATOM 633 O O . ALA A 1 81 ? -2.981 -11.641 39.270 1.00 52.09 81 ALA A O 1
ATOM 634 N N . GLN A 1 82 ? -1.434 -11.361 40.889 1.00 52.88 82 GLN A N 1
ATOM 635 C CA . GLN A 1 82 ? -2.162 -10.294 41.561 1.00 52.88 82 GLN A CA 1
ATOM 636 C C . GLN A 1 82 ? -2.261 -9.151 40.573 1.00 52.88 82 GLN A C 1
ATOM 638 O O . GLN A 1 82 ? -1.265 -8.473 40.376 1.00 52.88 82 GLN A O 1
ATOM 643 N N . ILE A 1 83 ? -3.421 -9.035 39.924 1.00 53.22 83 ILE A N 1
ATOM 644 C CA . ILE A 1 83 ? -3.675 -8.234 38.733 1.00 53.22 83 ILE A CA 1
ATOM 645 C C . ILE A 1 83 ? -3.202 -6.802 39.011 1.00 53.22 83 ILE A C 1
ATOM 647 O O . ILE A 1 83 ? -3.938 -6.052 39.658 1.00 53.22 83 ILE A O 1
ATOM 651 N N . PRO A 1 84 ? -2.017 -6.375 38.534 1.00 53.25 84 PRO A N 1
ATOM 652 C CA . PRO A 1 84 ? -1.810 -4.969 38.258 1.00 53.25 84 PRO A CA 1
ATOM 653 C C . PRO A 1 84 ? -2.650 -4.762 36.998 1.00 53.25 84 PRO A C 1
ATOM 655 O O . PRO A 1 84 ? -2.304 -5.258 35.930 1.00 53.25 84 PRO A O 1
ATOM 658 N N . THR A 1 85 ? -3.862 -4.259 37.226 1.00 70.19 85 THR A N 1
ATOM 659 C CA . THR A 1 85 ? -4.920 -3.925 36.265 1.00 70.19 85 THR A CA 1
ATOM 660 C C . THR A 1 85 ? -4.716 -4.520 34.867 1.00 70.19 85 THR A C 1
ATOM 662 O O . THR A 1 85 ? -4.034 -3.938 34.042 1.00 70.19 85 THR A O 1
ATOM 665 N N . LEU A 1 86 ? -5.355 -5.662 34.563 1.00 73.94 86 LEU A N 1
ATOM 666 C CA . LEU A 1 86 ? -5.475 -6.252 33.210 1.00 73.94 86 LEU A CA 1
ATOM 667 C C . LEU A 1 86 ? -5.735 -5.181 32.127 1.00 73.94 86 LEU A C 1
ATOM 669 O O . LEU A 1 86 ? -5.275 -5.284 30.995 1.00 73.94 86 LEU A O 1
ATOM 673 N N . THR A 1 87 ? -6.457 -4.136 32.524 1.00 72.38 87 THR A N 1
ATOM 674 C CA . THR A 1 87 ? -6.650 -2.858 31.842 1.00 72.38 87 THR A CA 1
ATOM 675 C C . THR A 1 87 ? -5.365 -2.259 31.254 1.00 72.38 87 THR A C 1
ATOM 677 O O . THR A 1 87 ? -5.363 -1.937 30.071 1.00 72.38 87 THR A O 1
ATOM 680 N N . ASP A 1 88 ? -4.287 -2.161 32.031 1.00 80.00 88 ASP A N 1
ATOM 681 C CA . ASP A 1 88 ? -3.005 -1.565 31.643 1.00 80.00 88 ASP A CA 1
ATOM 682 C C . ASP A 1 88 ? -2.268 -2.442 30.629 1.00 80.00 88 ASP A C 1
ATOM 684 O O . ASP A 1 88 ? -1.730 -1.936 29.650 1.00 80.00 88 ASP A O 1
ATOM 688 N N . MET A 1 89 ? -2.305 -3.768 30.808 1.00 80.69 89 MET A N 1
ATOM 689 C CA . MET A 1 89 ? -1.717 -4.712 29.847 1.00 80.69 89 MET A CA 1
ATOM 690 C C . MET A 1 89 ? -2.427 -4.648 28.487 1.00 80.69 89 MET A C 1
ATOM 692 O O . MET A 1 89 ? -1.787 -4.732 27.441 1.00 80.69 89 MET A O 1
ATOM 696 N N . ILE A 1 90 ? -3.755 -4.484 28.492 1.00 82.25 90 ILE A N 1
ATOM 697 C CA . ILE A 1 90 ? -4.546 -4.295 27.268 1.00 82.25 90 ILE A CA 1
ATOM 698 C C . ILE A 1 90 ? -4.227 -2.946 26.619 1.00 82.25 90 ILE A C 1
ATOM 700 O O . ILE A 1 90 ? -4.103 -2.888 25.398 1.00 82.25 90 ILE A O 1
ATOM 704 N N . ASP A 1 91 ? -4.090 -1.880 27.411 1.00 81.62 91 ASP A N 1
ATOM 705 C CA . ASP A 1 91 ? -3.767 -0.545 26.899 1.00 81.62 91 ASP A CA 1
ATOM 706 C C . ASP A 1 91 ? -2.356 -0.513 26.286 1.00 81.62 91 ASP A C 1
ATOM 708 O O . ASP A 1 91 ? -2.156 0.060 25.214 1.00 81.62 91 ASP A O 1
ATOM 712 N N . GLU A 1 92 ? -1.397 -1.211 26.896 1.00 85.31 92 GLU A N 1
ATOM 713 C CA . GLU A 1 92 ? -0.053 -1.378 26.346 1.00 85.31 92 GLU A CA 1
ATOM 714 C C . GLU A 1 92 ? -0.061 -2.192 25.045 1.00 85.31 92 GLU A C 1
ATOM 716 O O . GLU A 1 92 ? 0.565 -1.793 24.063 1.00 85.31 92 GLU A O 1
ATOM 721 N N . LEU A 1 93 ? -0.812 -3.297 24.988 1.00 82.81 93 LEU A N 1
ATOM 722 C CA . LEU A 1 93 ? -0.940 -4.086 23.763 1.00 82.81 93 LEU A CA 1
ATOM 723 C C . LEU A 1 93 ? -1.628 -3.293 22.642 1.00 82.81 93 LEU A C 1
ATOM 725 O O . LEU A 1 93 ? -1.197 -3.367 21.493 1.00 82.81 93 LEU A O 1
ATOM 729 N N . ALA A 1 94 ? -2.668 -2.519 22.959 1.00 82.88 94 ALA A N 1
ATOM 730 C CA . ALA A 1 94 ? -3.345 -1.661 21.990 1.00 82.88 94 ALA A CA 1
ATOM 731 C C . ALA A 1 94 ? -2.384 -0.613 21.407 1.00 82.88 94 ALA A C 1
ATOM 733 O O . ALA A 1 94 ? -2.321 -0.455 20.188 1.00 82.88 94 ALA A O 1
ATOM 734 N N . ALA A 1 95 ? -1.572 0.025 22.257 1.00 85.25 95 ALA A N 1
ATOM 735 C CA . ALA A 1 95 ? -0.539 0.960 21.817 1.00 85.25 95 ALA A CA 1
ATOM 736 C C . ALA A 1 95 ? 0.524 0.278 20.934 1.00 85.25 95 ALA A C 1
ATOM 738 O O . ALA A 1 95 ? 0.940 0.835 19.917 1.00 85.25 95 ALA A O 1
ATOM 739 N N . GLN A 1 96 ? 0.934 -0.950 21.274 1.00 85.06 96 GLN A N 1
ATOM 740 C CA . GLN A 1 96 ? 1.861 -1.727 20.445 1.00 85.06 96 GLN A CA 1
ATOM 741 C C . GLN A 1 96 ? 1.258 -2.060 19.074 1.00 85.06 96 GLN A C 1
ATOM 743 O O . GLN A 1 96 ? 1.948 -1.941 18.062 1.00 85.06 96 GLN A O 1
ATOM 748 N N . VAL A 1 97 ? -0.017 -2.452 19.011 1.00 87.88 97 VAL A N 1
ATOM 749 C CA . VAL A 1 97 ? -0.709 -2.737 17.744 1.00 87.88 97 VAL A CA 1
ATOM 750 C C . VAL A 1 97 ? -0.808 -1.481 16.879 1.00 87.88 97 VAL A C 1
ATOM 752 O O . VAL A 1 97 ? -0.453 -1.535 15.703 1.00 87.88 97 VAL A O 1
ATOM 755 N N . GLU A 1 98 ? -1.199 -0.343 17.455 1.00 86.06 98 GLU A N 1
ATOM 756 C CA . GLU A 1 98 ? -1.264 0.938 16.742 1.00 86.06 98 GLU A CA 1
ATOM 757 C C . GLU A 1 98 ? 0.104 1.337 16.163 1.00 86.06 98 GLU A C 1
ATOM 759 O O . GLU A 1 98 ? 0.206 1.736 14.999 1.00 86.06 98 GLU A O 1
ATOM 764 N N . GLN A 1 99 ? 1.182 1.148 16.930 1.00 87.88 99 GLN A N 1
ATOM 765 C CA . GLN A 1 99 ? 2.536 1.392 16.442 1.00 87.88 99 GLN A CA 1
ATOM 766 C C . GLN A 1 99 ? 2.895 0.475 15.263 1.00 87.88 99 GLN A C 1
ATOM 768 O O . GLN A 1 99 ? 3.443 0.938 14.259 1.00 87.88 99 GLN A O 1
ATOM 773 N N . ARG A 1 100 ? 2.577 -0.821 15.352 1.00 84.94 100 ARG A N 1
ATOM 774 C CA . ARG A 1 100 ? 2.876 -1.782 14.280 1.00 84.94 100 ARG A CA 1
ATOM 775 C C . ARG A 1 100 ? 2.076 -1.504 13.011 1.00 84.94 100 ARG A C 1
ATOM 777 O O . ARG A 1 100 ? 2.621 -1.664 11.922 1.00 84.94 100 ARG A O 1
ATOM 784 N N . GLU A 1 101 ? 0.834 -1.038 13.123 1.00 84.62 101 GLU A N 1
ATOM 785 C CA . GLU A 1 101 ? 0.039 -0.606 11.966 1.00 84.62 101 GLU A CA 1
ATOM 786 C C . GLU A 1 101 ? 0.701 0.559 11.217 1.00 84.62 101 GLU A C 1
ATOM 788 O O . GLU A 1 101 ? 0.784 0.535 9.986 1.00 84.62 101 GLU A O 1
ATOM 793 N N . LEU A 1 102 ? 1.218 1.556 11.943 1.00 87.25 102 LEU A N 1
ATOM 794 C CA . LEU A 1 102 ? 1.935 2.686 11.344 1.00 87.25 102 LEU A CA 1
ATOM 795 C C . LEU A 1 102 ? 3.210 2.229 10.625 1.00 87.25 102 LEU A C 1
ATOM 797 O O . LEU A 1 102 ? 3.461 2.637 9.488 1.00 87.25 102 LEU A O 1
ATOM 801 N N . GLU A 1 103 ? 3.999 1.362 11.261 1.00 87.81 103 GLU A N 1
ATOM 802 C CA . GLU A 1 103 ? 5.229 0.811 10.681 1.00 87.81 103 GLU A CA 1
ATOM 803 C C . GLU A 1 103 ? 4.946 0.021 9.392 1.00 87.81 103 GLU A C 1
ATOM 805 O O . GLU A 1 103 ? 5.604 0.233 8.367 1.00 87.81 103 GLU A O 1
ATOM 810 N N . LEU A 1 104 ? 3.927 -0.842 9.411 1.00 86.69 104 LEU A N 1
ATOM 811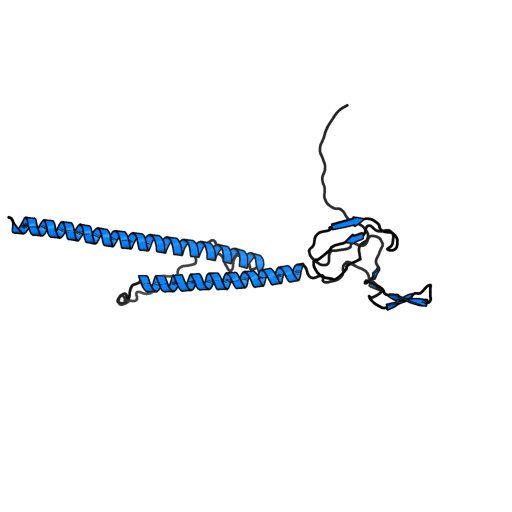 C CA . LEU A 1 104 ? 3.520 -1.629 8.247 1.00 86.69 104 LEU A CA 1
ATOM 812 C C . LEU A 1 104 ? 2.977 -0.752 7.111 1.00 86.69 104 LEU A C 1
ATOM 814 O O . LEU A 1 104 ? 3.296 -1.001 5.948 1.00 86.69 104 LEU A O 1
ATOM 818 N N . GLY A 1 105 ? 2.241 0.317 7.427 1.00 87.44 105 GLY A N 1
ATOM 819 C CA . GLY A 1 105 ? 1.786 1.292 6.433 1.00 87.44 105 GLY A CA 1
ATOM 820 C C . GLY A 1 105 ? 2.941 2.042 5.757 1.00 87.44 105 GLY A C 1
ATOM 821 O O . GLY A 1 105 ? 2.899 2.321 4.555 1.00 87.44 105 GLY A O 1
ATOM 822 N N . VAL A 1 106 ? 4.022 2.346 6.482 1.00 91.94 106 VAL A N 1
ATOM 823 C CA . VAL A 1 106 ? 5.231 2.935 5.879 1.00 91.94 106 VAL A CA 1
ATOM 824 C C . VAL A 1 106 ? 5.917 1.933 4.951 1.00 91.94 106 VAL A C 1
ATOM 826 O O . VAL A 1 106 ? 6.264 2.287 3.821 1.00 91.94 106 VAL A O 1
ATOM 829 N N . LEU A 1 107 ? 6.087 0.686 5.396 1.00 89.25 107 LEU A N 1
ATOM 830 C CA . LEU A 1 107 ? 6.702 -0.368 4.588 1.00 89.25 107 LEU A CA 1
ATOM 831 C C . LEU A 1 107 ? 5.930 -0.601 3.284 1.00 89.25 107 LEU A C 1
ATOM 833 O O . LEU A 1 107 ? 6.528 -0.676 2.210 1.00 89.25 107 LEU A O 1
ATOM 837 N N . GLU A 1 108 ? 4.605 -0.652 3.370 1.00 87.50 108 GLU A N 1
ATOM 838 C CA . GLU A 1 108 ? 3.718 -0.773 2.221 1.00 87.50 108 GLU A CA 1
ATOM 839 C C . GLU A 1 108 ? 3.957 0.346 1.198 1.00 87.50 108 GLU A C 1
ATOM 841 O O . GLU A 1 108 ? 4.155 0.080 0.010 1.00 87.50 108 GLU A O 1
ATOM 846 N N . ASN A 1 109 ? 4.015 1.601 1.651 1.00 88.31 109 ASN A N 1
ATOM 847 C CA . ASN A 1 109 ? 4.285 2.739 0.774 1.00 88.31 109 ASN A CA 1
ATOM 848 C C . ASN A 1 109 ? 5.661 2.649 0.097 1.00 88.31 109 ASN A C 1
ATOM 850 O O . ASN A 1 109 ? 5.797 3.003 -1.077 1.00 88.31 109 ASN A O 1
ATOM 854 N N . VAL A 1 110 ? 6.680 2.145 0.799 1.00 91.31 110 VAL A N 1
ATOM 855 C CA . VAL A 1 110 ? 8.017 1.927 0.226 1.00 91.31 110 VAL A CA 1
ATOM 856 C C . VAL A 1 110 ? 7.985 0.847 -0.858 1.00 91.31 110 VAL A C 1
ATOM 858 O O . VAL A 1 110 ? 8.545 1.056 -1.938 1.00 91.31 110 VAL A O 1
ATOM 861 N N . ILE A 1 111 ? 7.310 -0.279 -0.612 1.00 88.75 111 ILE A N 1
ATOM 862 C CA . ILE A 1 111 ? 7.179 -1.377 -1.583 1.00 88.75 111 ILE A CA 1
ATOM 863 C C . ILE A 1 111 ? 6.403 -0.913 -2.818 1.00 88.75 111 ILE A C 1
ATOM 865 O O . ILE A 1 111 ? 6.864 -1.123 -3.941 1.00 88.75 111 ILE A O 1
ATOM 869 N N . LEU A 1 112 ? 5.276 -0.223 -2.629 1.00 87.06 112 LEU A N 1
ATOM 870 C CA . LEU A 1 112 ? 4.472 0.336 -3.718 1.00 87.06 112 LEU A CA 1
ATOM 871 C C . LEU A 1 112 ? 5.264 1.326 -4.564 1.00 87.06 112 LEU A C 1
ATOM 873 O O . LEU A 1 112 ? 5.255 1.240 -5.791 1.00 87.06 112 LEU A O 1
ATOM 877 N N . SER A 1 113 ? 5.971 2.251 -3.913 1.00 86.12 113 SER A N 1
ATOM 878 C CA . SER A 1 113 ? 6.804 3.243 -4.590 1.00 86.12 113 SER A CA 1
ATOM 879 C C . SER A 1 113 ? 7.905 2.574 -5.414 1.00 86.12 113 SER A C 1
ATOM 881 O O . SER A 1 113 ? 8.117 2.923 -6.578 1.00 86.12 113 SER A O 1
ATOM 883 N N . ARG A 1 114 ? 8.566 1.555 -4.851 1.00 84.25 114 ARG A N 1
ATOM 884 C CA . ARG A 1 114 ? 9.589 0.785 -5.560 1.00 84.25 114 ARG A CA 1
ATOM 885 C C . ARG A 1 114 ? 9.009 0.035 -6.758 1.00 84.25 114 ARG A C 1
ATOM 887 O O . ARG A 1 114 ? 9.562 0.145 -7.848 1.00 84.25 114 ARG A O 1
ATOM 894 N N . ASN A 1 115 ? 7.902 -0.680 -6.575 1.00 80.62 115 ASN A N 1
ATOM 895 C CA . ASN A 1 115 ? 7.263 -1.454 -7.636 1.00 80.62 115 ASN A CA 1
ATOM 896 C C . ASN A 1 115 ? 6.802 -0.539 -8.783 1.00 80.62 115 ASN A C 1
ATOM 898 O O . ASN A 1 115 ? 7.129 -0.777 -9.945 1.00 80.62 115 ASN A O 1
ATOM 902 N N . LEU A 1 116 ? 6.149 0.582 -8.458 1.00 79.56 116 LEU A N 1
ATOM 903 C CA . LEU A 1 116 ? 5.756 1.581 -9.450 1.00 79.56 116 LEU A CA 1
ATOM 904 C C . LEU A 1 116 ? 6.973 2.143 -10.196 1.00 79.56 116 LEU A C 1
ATOM 906 O O . LEU A 1 116 ? 6.942 2.245 -11.420 1.00 79.56 116 LEU A O 1
ATOM 910 N N . SER A 1 117 ? 8.046 2.478 -9.475 1.00 80.19 117 SER A N 1
ATOM 911 C CA . SER A 1 117 ? 9.296 2.975 -10.059 1.00 80.19 117 SER A CA 1
ATOM 912 C C . SER A 1 117 ? 9.917 1.969 -11.036 1.00 80.19 117 SER A C 1
ATOM 914 O O . SER A 1 117 ? 10.347 2.352 -12.125 1.00 80.19 117 SER A O 1
ATOM 916 N N . GLU A 1 118 ? 9.912 0.678 -10.695 1.00 79.19 118 GLU A N 1
ATOM 917 C CA . GLU A 1 118 ? 10.384 -0.396 -11.576 1.00 79.19 118 GLU A CA 1
ATOM 918 C C . GLU A 1 118 ? 9.505 -0.532 -12.833 1.00 79.19 118 GLU A C 1
ATOM 920 O O . GLU A 1 118 ? 10.041 -0.646 -13.935 1.00 79.19 118 GLU A O 1
ATOM 925 N N . GLN A 1 119 ? 8.177 -0.427 -12.712 1.00 74.44 119 GLN A N 1
ATOM 926 C CA . GLN A 1 119 ? 7.258 -0.529 -13.855 1.00 74.44 119 GLN A CA 1
ATOM 927 C C . GLN A 1 119 ? 7.340 0.653 -14.832 1.00 74.44 119 GLN A C 1
ATOM 929 O O . GLN A 1 119 ? 7.157 0.471 -16.040 1.00 74.44 119 GLN A O 1
ATOM 934 N N . ILE A 1 120 ? 7.585 1.872 -14.340 1.00 75.94 120 ILE A N 1
ATOM 935 C CA . ILE A 1 120 ? 7.653 3.080 -15.183 1.00 75.94 120 ILE A CA 1
ATOM 936 C C . ILE A 1 120 ? 9.048 3.333 -15.758 1.00 75.94 120 ILE A C 1
ATOM 938 O O . ILE A 1 120 ? 9.198 4.202 -16.619 1.00 75.94 120 ILE A O 1
ATOM 942 N N . ARG A 1 121 ? 10.074 2.613 -15.292 1.00 77.75 121 ARG A N 1
ATOM 943 C CA . ARG A 1 121 ? 11.450 2.759 -15.770 1.00 77.75 121 ARG A CA 1
ATOM 944 C C . ARG A 1 121 ? 11.634 1.976 -17.078 1.00 77.75 121 ARG A C 1
ATOM 946 O O . ARG A 1 121 ? 11.581 0.751 -17.050 1.00 77.75 121 ARG A O 1
ATOM 953 N N . PRO A 1 122 ? 11.920 2.640 -18.217 1.00 77.25 122 PRO A N 1
ATOM 954 C CA . PRO A 1 122 ? 12.169 1.945 -19.479 1.00 77.25 122 PRO A CA 1
ATOM 955 C C . PRO A 1 122 ? 13.359 0.987 -19.361 1.00 77.25 122 PRO A C 1
ATOM 957 O O . PRO A 1 122 ? 14.468 1.413 -19.024 1.00 77.25 122 PRO A O 1
ATOM 960 N N . GLY A 1 123 ? 13.139 -0.294 -19.657 1.00 78.06 123 GLY A N 1
ATOM 961 C CA . GLY A 1 123 ? 14.150 -1.346 -19.584 1.00 78.06 123 GLY A CA 1
ATOM 962 C C . GLY A 1 123 ? 14.038 -2.363 -20.722 1.00 78.06 123 GLY A C 1
ATOM 963 O O . GLY A 1 123 ? 12.969 -2.612 -21.267 1.00 78.06 123 GLY A O 1
ATOM 964 N N . GLY A 1 124 ? 15.165 -2.971 -21.096 1.00 81.00 124 GLY A N 1
ATOM 965 C CA . GLY A 1 124 ? 15.210 -3.975 -22.163 1.00 81.00 124 GLY A CA 1
ATOM 966 C C . GLY A 1 124 ? 15.215 -3.389 -23.581 1.00 81.00 124 GLY A C 1
ATOM 967 O O . GLY A 1 124 ? 15.590 -2.237 -23.805 1.00 81.00 124 GLY A O 1
ATOM 968 N N . ARG A 1 125 ? 14.867 -4.223 -24.569 1.00 80.56 125 ARG A N 1
ATOM 969 C CA . ARG A 1 125 ? 14.854 -3.863 -25.997 1.00 80.56 125 ARG A CA 1
ATOM 970 C C . ARG A 1 125 ? 13.406 -3.795 -26.488 1.00 80.56 125 ARG A C 1
ATOM 972 O O . ARG A 1 125 ? 12.656 -4.728 -26.224 1.00 80.56 125 ARG A O 1
ATOM 979 N N . PRO A 1 126 ? 13.018 -2.767 -27.262 1.00 80.69 126 PRO A N 1
ATOM 980 C CA . PRO A 1 126 ? 11.655 -2.641 -27.778 1.00 80.69 126 PRO A CA 1
ATOM 981 C C . PRO A 1 126 ? 11.344 -3.615 -28.929 1.00 80.69 126 PRO A C 1
ATOM 983 O O . PRO A 1 126 ? 10.253 -3.569 -29.481 1.00 80.69 126 PRO A O 1
ATOM 986 N N . VAL A 1 127 ? 12.277 -4.489 -29.323 1.00 83.12 127 VAL A N 1
ATOM 987 C CA . VAL A 1 127 ? 12.112 -5.467 -30.410 1.00 83.12 127 VAL A CA 1
ATOM 988 C C . VAL A 1 127 ? 12.408 -6.878 -29.908 1.00 83.12 127 VAL A C 1
ATOM 990 O O . VAL A 1 127 ? 13.402 -7.087 -29.212 1.00 83.12 127 VAL A O 1
ATOM 993 N N . LEU A 1 128 ? 11.575 -7.847 -30.300 1.00 79.25 128 LEU A N 1
ATOM 994 C CA . LEU A 1 128 ? 11.739 -9.259 -29.920 1.00 79.25 128 LEU A CA 1
ATOM 995 C C . LEU A 1 128 ? 12.900 -9.945 -30.663 1.00 79.25 128 LEU A C 1
ATOM 997 O O . LEU A 1 128 ? 13.537 -10.845 -30.125 1.00 79.25 128 LEU A O 1
ATOM 1001 N N . ALA A 1 129 ? 13.197 -9.511 -31.893 1.00 74.88 129 ALA A N 1
ATOM 1002 C CA . ALA A 1 129 ? 14.296 -10.024 -32.709 1.00 74.88 129 ALA A CA 1
ATOM 1003 C C . ALA A 1 129 ? 14.868 -8.924 -33.619 1.00 74.88 129 ALA A C 1
ATOM 1005 O O . ALA A 1 129 ? 14.121 -8.111 -34.163 1.00 74.88 129 ALA A O 1
ATOM 1006 N N . GLY A 1 130 ? 16.193 -8.909 -33.799 1.00 79.12 130 GLY A N 1
ATOM 1007 C CA . GLY A 1 130 ? 16.909 -7.905 -34.597 1.00 79.12 130 GLY A CA 1
ATOM 1008 C C . GLY A 1 130 ? 18.181 -7.387 -33.919 1.00 79.12 130 GLY A C 1
ATOM 1009 O O . GLY A 1 130 ? 18.412 -7.620 -32.729 1.00 79.12 130 GLY A O 1
ATOM 1010 N N . TRP A 1 131 ? 19.011 -6.658 -34.664 1.00 77.81 131 TRP A N 1
ATOM 1011 C CA . TRP A 1 131 ? 20.271 -6.087 -34.169 1.00 77.81 131 TRP A CA 1
ATOM 1012 C C . TRP A 1 131 ? 20.213 -4.559 -34.103 1.00 77.81 131 TRP A C 1
ATOM 1014 O O . TRP A 1 131 ? 19.352 -3.923 -34.708 1.00 77.81 131 TRP A O 1
ATOM 1024 N N . ILE A 1 132 ? 21.120 -3.962 -33.325 1.00 81.75 132 ILE A N 1
ATOM 1025 C CA . ILE A 1 132 ? 21.282 -2.504 -33.313 1.00 81.75 132 ILE A CA 1
ATOM 1026 C C . ILE A 1 132 ? 21.985 -2.118 -34.612 1.00 81.75 132 ILE A C 1
ATOM 1028 O O . ILE A 1 132 ? 23.112 -2.547 -34.845 1.00 81.75 132 ILE A O 1
ATOM 1032 N N . SER A 1 133 ? 21.324 -1.332 -35.455 1.00 78.19 133 SER A N 1
ATOM 1033 C CA . SER A 1 133 ? 21.914 -0.819 -36.695 1.00 78.19 133 SER A CA 1
ATOM 1034 C C . SER A 1 133 ? 22.627 0.515 -36.495 1.00 78.19 133 SER A C 1
ATOM 1036 O O . SER A 1 133 ? 23.532 0.836 -37.259 1.00 78.19 133 SER A O 1
ATOM 1038 N N . SER A 1 134 ? 22.247 1.292 -35.475 1.00 75.38 134 SER A N 1
ATOM 1039 C CA . SER A 1 134 ? 22.934 2.531 -35.102 1.00 75.38 134 SER A CA 1
ATOM 1040 C C . SER A 1 134 ? 22.777 2.820 -33.612 1.00 75.38 134 SER A C 1
ATOM 1042 O O . SER A 1 134 ? 21.674 2.747 -33.073 1.00 75.38 134 SER A O 1
ATOM 1044 N N . TYR A 1 135 ? 23.874 3.201 -32.961 1.00 81.44 135 TYR A N 1
ATOM 1045 C CA . TYR A 1 135 ? 23.879 3.674 -31.576 1.00 81.44 135 TYR A CA 1
ATOM 1046 C C . TYR A 1 135 ? 23.482 5.152 -31.488 1.00 81.44 135 TYR A C 1
ATOM 1048 O O . TYR A 1 135 ? 23.461 5.870 -32.490 1.00 81.44 135 TYR A O 1
ATOM 1056 N N . PHE A 1 136 ? 23.165 5.596 -30.275 1.00 82.50 136 PHE A N 1
ATOM 1057 C CA . PHE A 1 136 ? 22.981 7.005 -29.942 1.00 82.50 136 PHE A CA 1
ATOM 1058 C C . PHE A 1 136 ? 24.322 7.746 -29.971 1.00 82.50 136 PHE A C 1
ATOM 1060 O O . PHE A 1 136 ? 25.339 7.190 -29.555 1.00 82.50 136 PHE A O 1
ATOM 1067 N N . GLY A 1 137 ? 24.316 9.007 -30.407 1.00 83.25 137 GLY A N 1
ATOM 1068 C CA . GLY A 1 137 ? 25.498 9.870 -30.390 1.00 83.25 137 GLY A CA 1
ATOM 1069 C C . GLY A 1 137 ? 25.887 10.427 -31.757 1.00 83.25 137 GLY A C 1
ATOM 1070 O O . GLY A 1 137 ? 25.137 10.353 -32.728 1.00 83.25 137 GLY A O 1
ATOM 1071 N N . SER A 1 138 ? 27.062 11.048 -31.823 1.00 81.56 138 SER A N 1
ATOM 1072 C CA . SER A 1 138 ? 27.555 11.706 -33.036 1.00 81.56 138 SER A CA 1
ATOM 1073 C C . SER A 1 138 ? 28.188 10.704 -34.000 1.00 81.56 138 SER A C 1
ATOM 1075 O O . SER A 1 138 ? 29.020 9.894 -33.599 1.00 81.56 138 SER A O 1
ATOM 1077 N N . ARG A 1 139 ? 27.822 10.789 -35.280 1.00 74.88 139 ARG A N 1
ATOM 1078 C CA . ARG A 1 139 ? 28.392 9.998 -36.375 1.00 74.88 139 ARG A CA 1
ATOM 1079 C C . ARG A 1 139 ? 28.625 10.882 -37.592 1.00 74.88 139 ARG A C 1
ATOM 1081 O O . ARG A 1 139 ? 27.908 11.860 -37.780 1.00 74.88 139 ARG A O 1
ATOM 1088 N N . SER A 1 140 ? 29.581 10.529 -38.439 1.00 74.75 140 SER A N 1
ATOM 1089 C CA . SER A 1 140 ? 29.698 11.173 -39.749 1.00 74.75 140 SER A CA 1
ATOM 1090 C C . SER A 1 140 ? 28.530 10.731 -40.627 1.00 74.75 140 SER A C 1
ATOM 1092 O O . SER A 1 140 ? 28.257 9.537 -40.759 1.00 74.75 140 SER A O 1
ATOM 1094 N N . ASP A 1 141 ? 27.809 11.697 -41.179 1.00 68.19 141 ASP A N 1
ATOM 1095 C CA . ASP A 1 141 ? 26.728 11.462 -42.117 1.00 68.19 141 ASP A CA 1
ATOM 1096 C C . ASP A 1 141 ? 27.296 10.821 -43.396 1.00 68.19 141 ASP A C 1
ATOM 1098 O O . ASP A 1 141 ? 28.194 11.394 -44.017 1.00 68.19 141 ASP A O 1
ATOM 1102 N N . PRO A 1 142 ? 26.811 9.637 -43.804 1.00 65.88 142 PRO A N 1
ATOM 1103 C CA . PRO A 1 142 ? 27.401 8.884 -44.909 1.00 65.88 142 PRO A CA 1
ATOM 1104 C C . PRO A 1 142 ? 27.159 9.517 -46.288 1.00 65.88 142 PRO A C 1
ATOM 1106 O O . PRO A 1 142 ? 27.754 9.065 -47.261 1.00 65.88 142 PRO A O 1
ATOM 1109 N N . PHE A 1 143 ? 26.308 10.544 -46.391 1.00 71.69 143 PHE A N 1
ATOM 1110 C CA . PHE A 1 143 ? 25.987 11.216 -47.652 1.00 71.69 143 PHE A CA 1
ATOM 1111 C C . PHE A 1 143 ? 26.638 12.595 -47.772 1.00 71.69 143 PHE A C 1
ATOM 1113 O O . PHE A 1 143 ? 26.968 13.027 -48.872 1.00 71.69 143 PHE A O 1
ATOM 1120 N N . THR A 1 144 ? 26.823 13.288 -46.651 1.00 75.44 144 THR A N 1
ATOM 1121 C CA . THR A 1 144 ? 27.322 14.668 -46.614 1.00 75.44 144 THR A CA 1
ATOM 1122 C C . THR A 1 144 ? 28.686 14.803 -45.938 1.00 75.44 144 THR A C 1
ATOM 1124 O O . THR A 1 144 ? 29.328 15.838 -46.076 1.00 75.44 144 THR A O 1
ATOM 1127 N N . GLY A 1 145 ? 29.152 13.780 -45.212 1.00 74.19 145 GLY A N 1
ATOM 1128 C CA . GLY A 1 145 ? 30.437 13.774 -44.504 1.00 74.19 145 GLY A CA 1
ATOM 1129 C C . GLY A 1 145 ? 30.474 14.620 -43.226 1.00 74.19 145 GLY A C 1
ATOM 1130 O O . GLY A 1 145 ? 31.436 14.528 -42.465 1.00 74.19 145 GLY A O 1
ATOM 1131 N N . TYR A 1 146 ? 29.436 15.414 -42.951 1.00 77.62 146 TYR A N 1
ATOM 1132 C CA . TYR A 1 146 ? 29.334 16.230 -41.741 1.00 77.62 146 TYR A CA 1
ATOM 1133 C C . TYR A 1 146 ? 28.929 15.407 -40.517 1.00 77.62 146 TYR A C 1
ATOM 1135 O O . TYR A 1 146 ? 28.281 14.369 -40.622 1.00 77.62 146 TYR A O 1
ATOM 1143 N N . THR A 1 147 ? 29.262 15.897 -39.324 1.00 77.00 147 THR A N 1
ATOM 1144 C CA . THR A 1 147 ? 28.841 15.274 -38.066 1.00 77.00 147 THR A CA 1
ATOM 1145 C C . THR A 1 147 ? 27.327 15.402 -37.886 1.00 77.00 147 THR A C 1
ATOM 1147 O O . THR A 1 147 ? 26.808 16.486 -37.627 1.00 77.00 147 THR A O 1
ATOM 1150 N N . ALA A 1 148 ? 26.616 14.282 -37.969 1.00 76.56 148 ALA A N 1
ATOM 1151 C CA . ALA A 1 148 ? 25.210 14.158 -37.620 1.00 76.56 148 ALA A CA 1
ATOM 1152 C C . ALA A 1 148 ? 25.061 13.563 -36.213 1.00 76.56 148 ALA A C 1
ATOM 1154 O O . ALA A 1 148 ? 25.702 12.574 -35.862 1.00 76.56 148 ALA A O 1
ATOM 1155 N N . HIS A 1 149 ? 24.184 14.148 -35.397 1.00 81.50 149 HIS A N 1
ATOM 1156 C CA . HIS A 1 149 ? 23.901 13.638 -34.057 1.00 81.50 149 HIS A CA 1
ATOM 1157 C C . HIS A 1 149 ? 22.645 12.765 -34.056 1.00 81.50 149 HIS A C 1
ATOM 1159 O O . HIS A 1 149 ? 21.531 13.244 -34.293 1.00 81.50 149 HIS A O 1
ATOM 1165 N N . HIS A 1 150 ? 22.822 11.478 -33.774 1.00 78.69 150 HIS A N 1
ATOM 1166 C CA . HIS A 1 150 ? 21.749 10.504 -33.715 1.00 78.69 150 HIS A CA 1
ATOM 1167 C C . HIS A 1 150 ? 21.053 10.546 -32.349 1.00 78.69 150 HIS A C 1
ATOM 1169 O O . HIS A 1 150 ? 21.635 10.197 -31.325 1.00 78.69 150 HIS A O 1
ATOM 1175 N N . LYS A 1 151 ? 19.785 10.978 -32.344 1.00 80.44 151 LYS A N 1
ATOM 1176 C CA . LYS A 1 151 ? 18.974 11.203 -31.132 1.00 80.44 151 LYS A CA 1
ATOM 1177 C C . LYS A 1 151 ? 18.284 9.940 -30.594 1.00 80.44 151 LYS A C 1
ATOM 1179 O O . LYS A 1 151 ? 17.355 10.054 -29.800 1.00 80.44 151 LYS A O 1
ATOM 1184 N N . GLY A 1 152 ? 18.688 8.756 -31.044 1.00 77.88 152 GLY A N 1
ATOM 1185 C CA . GLY A 1 152 ? 18.069 7.491 -30.660 1.00 77.88 152 GLY A CA 1
ATOM 1186 C C . GLY A 1 152 ? 18.987 6.298 -30.888 1.00 77.88 152 GLY A C 1
ATOM 1187 O O . GLY A 1 152 ? 20.157 6.456 -31.221 1.00 77.88 152 GLY A O 1
ATOM 1188 N N . ILE A 1 153 ? 18.450 5.101 -30.688 1.00 78.50 153 ILE A N 1
ATOM 1189 C CA . ILE A 1 153 ? 19.091 3.840 -31.064 1.00 78.50 153 ILE A CA 1
ATOM 1190 C C . ILE A 1 153 ? 18.186 3.193 -32.106 1.00 78.50 153 ILE A C 1
ATOM 1192 O O . ILE A 1 153 ? 16.988 3.043 -31.866 1.00 78.50 153 ILE A O 1
ATOM 1196 N N . ASP A 1 154 ? 18.766 2.800 -33.234 1.00 79.50 154 ASP A N 1
ATOM 1197 C CA . ASP A 1 154 ? 18.028 2.161 -34.316 1.00 79.50 154 ASP A CA 1
ATOM 1198 C C . ASP A 1 154 ? 18.144 0.645 -34.204 1.00 79.50 154 ASP A C 1
ATOM 1200 O O . ASP A 1 154 ? 19.242 0.096 -34.059 1.00 79.50 154 ASP A O 1
ATOM 1204 N N . PHE A 1 155 ? 17.005 -0.032 -34.319 1.00 79.00 155 PHE A N 1
ATOM 1205 C CA . PHE A 1 155 ? 16.923 -1.485 -34.368 1.00 79.00 155 PHE A CA 1
ATOM 1206 C C . PHE A 1 155 ? 16.514 -1.924 -35.774 1.00 79.00 155 PHE A C 1
ATOM 1208 O O . PHE A 1 155 ? 15.441 -1.559 -36.255 1.00 79.00 155 PHE A O 1
ATOM 1215 N N . ALA A 1 156 ? 17.356 -2.729 -36.418 1.00 78.88 156 ALA A N 1
ATOM 1216 C CA . ALA A 1 156 ? 17.048 -3.356 -37.695 1.00 78.88 156 ALA A CA 1
ATOM 1217 C C . ALA A 1 156 ? 16.467 -4.757 -37.472 1.00 78.88 156 ALA A C 1
ATOM 1219 O O . ALA A 1 156 ? 16.992 -5.554 -36.692 1.00 78.88 156 ALA A O 1
ATOM 1220 N N . GLY A 1 157 ? 15.388 -5.061 -38.189 1.00 79.56 157 GLY A N 1
ATOM 1221 C CA . GLY A 1 157 ? 14.687 -6.338 -38.121 1.00 79.56 157 GLY A CA 1
ATOM 1222 C C . GLY A 1 157 ? 13.909 -6.621 -39.403 1.00 79.56 157 GLY A C 1
ATOM 1223 O O . GLY A 1 157 ? 13.880 -5.809 -40.330 1.00 79.56 157 GLY A O 1
ATOM 1224 N N . ARG A 1 158 ? 13.272 -7.795 -39.469 1.00 76.69 158 ARG A N 1
ATOM 1225 C CA . ARG A 1 158 ? 12.408 -8.157 -40.602 1.00 76.69 158 ARG A CA 1
ATOM 1226 C C . ARG A 1 158 ? 11.216 -7.202 -40.676 1.00 76.69 158 ARG A C 1
ATOM 1228 O O . ARG A 1 158 ? 10.674 -6.790 -39.652 1.00 76.69 158 ARG A O 1
ATOM 1235 N N . ALA A 1 159 ? 10.781 -6.882 -41.893 1.00 74.25 159 ALA A N 1
ATOM 1236 C CA . ALA A 1 159 ? 9.582 -6.076 -42.091 1.00 74.25 159 ALA A CA 1
ATOM 1237 C C . ALA A 1 159 ? 8.375 -6.732 -41.393 1.00 74.25 159 ALA A C 1
ATOM 1239 O O . ALA A 1 159 ? 8.097 -7.909 -41.615 1.00 74.25 159 ALA A O 1
ATOM 1240 N N . GLY A 1 160 ? 7.677 -5.963 -40.551 1.00 73.56 160 GLY A N 1
ATOM 1241 C CA . GLY A 1 160 ? 6.539 -6.449 -39.762 1.00 73.56 160 GLY A CA 1
ATOM 1242 C C . GLY A 1 160 ? 6.899 -7.104 -38.424 1.00 73.56 160 GLY A C 1
ATOM 1243 O O . GLY A 1 160 ? 6.008 -7.667 -37.798 1.00 73.56 160 GLY A O 1
ATOM 1244 N N . ALA A 1 161 ? 8.161 -7.042 -37.982 1.00 72.69 161 ALA A N 1
ATOM 1245 C CA . ALA A 1 161 ? 8.542 -7.476 -36.639 1.00 72.69 161 ALA A CA 1
ATOM 1246 C C . ALA A 1 161 ? 7.758 -6.719 -35.554 1.00 72.69 161 ALA A C 1
ATOM 1248 O O . ALA A 1 161 ? 7.537 -5.511 -35.661 1.00 72.69 161 ALA A O 1
ATOM 1249 N N . GLU A 1 162 ? 7.351 -7.443 -34.512 1.00 75.44 162 GLU A N 1
ATOM 1250 C CA . GLU A 1 162 ? 6.600 -6.888 -33.391 1.00 75.44 162 GLU A CA 1
ATOM 1251 C C . GLU A 1 162 ? 7.474 -5.960 -32.541 1.00 75.44 162 GLU A C 1
ATOM 1253 O O . GLU A 1 162 ? 8.647 -6.242 -32.268 1.00 75.44 162 GLU A O 1
ATOM 1258 N N . VAL A 1 163 ? 6.876 -4.848 -32.115 1.00 76.62 163 VAL A N 1
ATOM 1259 C CA . VAL A 1 163 ? 7.502 -3.867 -31.235 1.00 76.62 163 VAL A CA 1
ATOM 1260 C C . VAL A 1 163 ? 6.726 -3.826 -29.930 1.00 76.62 163 VAL A C 1
ATOM 1262 O O . VAL A 1 163 ? 5.510 -3.629 -29.922 1.00 76.62 163 VAL A O 1
ATOM 1265 N N . VAL A 1 164 ? 7.450 -3.987 -28.831 1.00 82.69 164 VAL A N 1
ATOM 1266 C CA . VAL A 1 164 ? 6.898 -4.107 -27.482 1.00 82.69 164 VAL A CA 1
ATOM 1267 C C . VAL A 1 164 ? 7.231 -2.875 -26.646 1.00 82.69 164 VAL A C 1
ATOM 1269 O O . VAL A 1 164 ? 8.235 -2.194 -26.870 1.00 82.69 164 VAL A O 1
ATOM 1272 N N . ALA A 1 165 ? 6.368 -2.566 -25.679 1.00 81.50 165 ALA A N 1
ATOM 1273 C CA . ALA A 1 165 ? 6.633 -1.505 -24.717 1.00 81.50 165 ALA A CA 1
ATOM 1274 C C . ALA A 1 165 ? 7.712 -1.956 -23.721 1.00 81.50 165 ALA A C 1
ATOM 1276 O O . ALA A 1 165 ? 7.670 -3.072 -23.215 1.00 81.50 165 ALA A O 1
ATOM 1277 N N . VAL A 1 166 ? 8.662 -1.067 -23.432 1.00 81.75 166 VAL A N 1
ATOM 1278 C CA . VAL A 1 166 ? 9.782 -1.309 -22.500 1.00 81.75 166 VAL A CA 1
ATOM 1279 C C . VAL A 1 166 ? 9.492 -0.841 -21.068 1.00 81.75 166 VAL A C 1
ATOM 1281 O O . VAL A 1 166 ? 10.348 -0.964 -20.201 1.00 81.75 166 VAL A O 1
ATOM 1284 N N . ALA A 1 167 ? 8.311 -0.262 -20.832 1.00 79.38 167 ALA A N 1
ATOM 1285 C CA . ALA A 1 167 ? 7.789 0.131 -19.522 1.00 79.38 167 ALA A CA 1
ATOM 1286 C C . ALA A 1 167 ? 6.275 0.408 -19.603 1.00 79.38 167 ALA A C 1
ATOM 1288 O O . ALA A 1 167 ? 5.732 0.625 -20.691 1.00 79.38 167 ALA A O 1
ATOM 1289 N N . ALA A 1 168 ? 5.595 0.467 -18.460 1.00 75.38 168 ALA A N 1
ATOM 1290 C CA . ALA A 1 168 ? 4.166 0.766 -18.367 1.00 75.38 168 ALA A CA 1
ATOM 1291 C C . ALA A 1 168 ? 3.858 2.245 -18.667 1.00 75.38 168 ALA A C 1
ATOM 1293 O O . ALA A 1 168 ? 4.484 3.140 -18.109 1.00 75.38 168 ALA A O 1
ATOM 1294 N N . GLY A 1 169 ? 2.873 2.542 -19.519 1.00 78.62 169 GLY A N 1
ATOM 1295 C CA .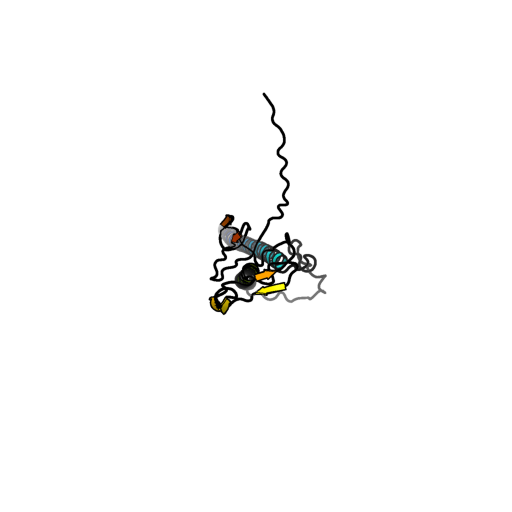 GLY A 1 169 ? 2.522 3.928 -19.838 1.00 78.62 169 GLY A CA 1
ATOM 1296 C C . GLY A 1 169 ? 1.294 4.075 -20.731 1.00 78.62 169 GLY A C 1
ATOM 1297 O O . GLY A 1 169 ? 0.708 3.091 -21.179 1.00 78.62 169 GLY A O 1
ATOM 1298 N N . VAL A 1 170 ? 0.915 5.326 -21.008 1.00 76.75 170 VAL A N 1
ATOM 1299 C CA . VAL A 1 170 ? -0.254 5.668 -21.835 1.00 76.75 170 VAL A CA 1
ATOM 1300 C C . VAL A 1 170 ? 0.190 6.295 -23.155 1.00 76.75 170 VAL A C 1
ATOM 1302 O O . VAL A 1 170 ? 1.049 7.178 -23.196 1.00 76.75 170 VAL A O 1
ATOM 1305 N N . VAL A 1 171 ? -0.418 5.849 -24.256 1.00 73.56 171 VAL A N 1
ATOM 1306 C CA . VAL A 1 171 ? -0.190 6.415 -25.591 1.00 73.56 171 VAL A CA 1
ATOM 1307 C C . VAL A 1 171 ? -0.973 7.715 -25.725 1.00 73.56 171 VAL A C 1
ATOM 1309 O O . VAL A 1 171 ? -2.199 7.698 -25.748 1.00 73.56 171 VAL A O 1
ATOM 1312 N N . THR A 1 172 ? -0.273 8.836 -25.872 1.00 74.38 172 THR A N 1
ATOM 1313 C CA . THR A 1 172 ? -0.903 10.155 -26.057 1.00 74.38 172 THR A CA 1
ATOM 1314 C C . THR A 1 172 ? -0.965 10.588 -27.520 1.00 74.38 172 THR A C 1
ATOM 1316 O O . THR A 1 172 ? -1.708 11.506 -27.862 1.00 74.38 172 THR A O 1
ATOM 1319 N N . TRP A 1 173 ? -0.210 9.930 -28.408 1.00 63.00 173 TRP A N 1
ATOM 1320 C CA . TRP A 1 173 ? -0.178 10.265 -29.831 1.00 63.00 173 TRP A CA 1
ATOM 1321 C C . TRP A 1 173 ? 0.214 9.070 -30.709 1.00 63.00 173 TRP A C 1
ATOM 1323 O O . TRP A 1 173 ? 1.171 8.349 -30.405 1.00 63.00 173 TRP A O 1
ATOM 1333 N N . SER A 1 174 ? -0.484 8.893 -31.840 1.00 68.12 174 SER A N 1
ATOM 1334 C CA . SER A 1 174 ? -0.078 7.961 -32.900 1.00 68.12 174 SER A CA 1
ATOM 1335 C C . SER A 1 174 ? -0.455 8.450 -34.304 1.00 68.12 174 SER A C 1
ATOM 1337 O O . SER A 1 174 ? -1.638 8.453 -34.649 1.00 68.12 174 SER A O 1
ATOM 1339 N N . ARG A 1 175 ? 0.532 8.841 -35.124 1.00 60.84 175 ARG A N 1
ATOM 1340 C CA . ARG A 1 175 ? 0.346 9.234 -36.537 1.00 60.84 175 ARG A CA 1
ATOM 1341 C C . ARG A 1 175 ? 1.627 8.990 -37.351 1.00 60.84 175 ARG A C 1
ATOM 1343 O O . ARG A 1 175 ? 2.709 8.812 -36.796 1.00 60.84 175 ARG A O 1
ATOM 1350 N N . GLU A 1 176 ? 1.506 8.975 -38.675 1.00 64.12 176 GLU A N 1
ATOM 1351 C CA . GLU A 1 176 ? 2.647 8.998 -39.598 1.00 64.12 176 GLU A CA 1
ATOM 1352 C C . GLU A 1 176 ? 3.312 10.385 -39.627 1.00 64.12 176 GLU A C 1
ATOM 1354 O O . GLU A 1 176 ? 2.637 11.414 -39.535 1.00 64.12 176 GLU A O 1
ATOM 1359 N N . ARG A 1 177 ? 4.645 10.419 -39.747 1.00 56.09 177 ARG A N 1
ATOM 1360 C CA . ARG A 1 177 ? 5.458 11.646 -39.777 1.00 56.09 177 ARG A CA 1
ATOM 1361 C C . ARG A 1 177 ? 6.573 11.536 -40.818 1.00 56.09 177 ARG A C 1
ATOM 1363 O O . ARG A 1 177 ? 7.291 10.539 -40.861 1.00 56.09 177 ARG A O 1
ATOM 1370 N N . TYR A 1 178 ? 6.736 12.578 -41.630 1.00 48.56 178 TYR A N 1
ATOM 1371 C CA . TYR A 1 178 ? 7.803 12.667 -42.631 1.00 48.56 178 TYR A CA 1
ATOM 1372 C C . TYR A 1 178 ? 9.191 12.803 -41.970 1.00 48.56 178 TYR A C 1
ATOM 1374 O O . TYR A 1 178 ? 9.316 13.444 -40.926 1.00 48.56 178 TYR A O 1
ATOM 1382 N N . GLY A 1 179 ? 10.225 12.199 -42.569 1.00 55.03 179 GLY A N 1
ATOM 1383 C CA . GLY A 1 179 ? 11.620 12.249 -42.092 1.00 55.03 179 GLY A CA 1
ATOM 1384 C C . GLY A 1 179 ? 12.074 11.095 -41.185 1.00 55.0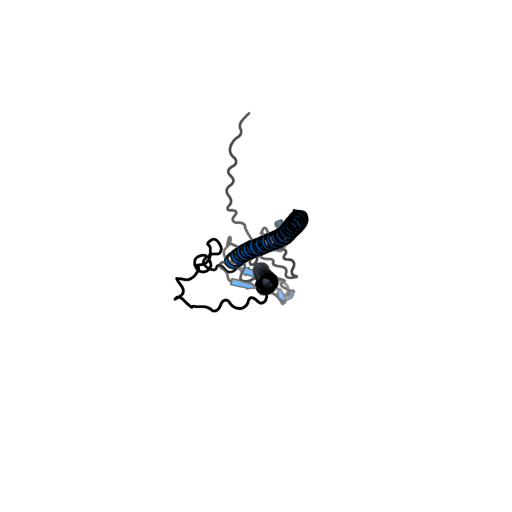3 179 GLY A C 1
ATOM 1385 O O . GLY A 1 179 ? 13.263 10.982 -40.919 1.00 55.03 179 GLY A O 1
ATOM 1386 N N . TYR A 1 180 ? 11.165 10.215 -40.756 1.00 54.03 180 TYR A N 1
ATOM 1387 C CA . TYR A 1 180 ? 11.481 9.064 -39.889 1.00 54.03 180 TYR A CA 1
ATOM 1388 C C . TYR A 1 180 ? 11.223 7.694 -40.562 1.00 54.03 180 TYR A C 1
ATOM 1390 O O . TYR A 1 180 ? 11.411 6.650 -39.943 1.00 54.03 180 TYR A O 1
ATOM 1398 N N . GLY A 1 181 ? 10.793 7.688 -41.835 1.00 45.06 181 GLY A N 1
ATOM 1399 C CA . GLY A 1 181 ? 10.333 6.499 -42.573 1.00 45.06 181 GLY A CA 1
ATOM 1400 C C . GLY A 1 181 ? 8.801 6.405 -42.708 1.00 45.06 181 GLY A C 1
ATOM 1401 O O . GLY A 1 181 ? 8.058 7.241 -42.188 1.00 45.06 181 GLY A O 1
ATOM 1402 N N . ARG A 1 182 ? 8.294 5.402 -43.442 1.00 42.56 182 ARG A N 1
ATOM 1403 C CA . ARG A 1 182 ? 6.849 5.102 -43.525 1.00 42.56 182 ARG A CA 1
ATOM 1404 C C . ARG A 1 182 ? 6.446 4.214 -42.344 1.00 42.56 182 ARG A C 1
ATOM 1406 O O . ARG A 1 182 ? 6.579 2.994 -42.409 1.00 42.56 182 ARG A O 1
ATOM 1413 N N . GLY A 1 183 ? 5.959 4.826 -41.270 1.00 45.25 183 GLY A N 1
ATOM 1414 C CA . GLY A 1 183 ? 5.454 4.127 -40.091 1.00 45.25 183 GLY A CA 1
ATOM 1415 C C . GLY A 1 183 ? 4.568 5.036 -39.245 1.00 45.25 183 GLY A C 1
ATOM 1416 O O . GLY A 1 183 ? 4.793 6.241 -39.172 1.00 45.25 183 GLY A O 1
ATOM 1417 N N . GLN A 1 184 ? 3.536 4.469 -38.619 1.00 35.62 184 GLN A N 1
ATOM 1418 C CA . GLN A 1 184 ? 2.806 5.150 -37.552 1.00 35.62 184 GLN A CA 1
ATOM 1419 C C . GLN A 1 184 ? 3.680 5.134 -36.299 1.00 35.62 184 GLN A C 1
ATOM 1421 O O . GLN A 1 184 ? 3.869 4.073 -35.707 1.00 35.62 184 GLN A O 1
ATOM 1426 N N . TYR A 1 185 ? 4.198 6.291 -35.897 1.00 46.25 185 TYR A N 1
ATOM 1427 C CA . TYR A 1 185 ? 4.985 6.408 -34.673 1.00 46.25 185 TYR A CA 1
ATOM 1428 C C . TYR A 1 185 ? 4.035 6.485 -33.488 1.00 46.25 185 TYR A C 1
ATOM 1430 O O . TYR A 1 185 ? 3.059 7.234 -33.519 1.00 46.25 185 TYR A O 1
ATOM 1438 N N . ARG A 1 186 ? 4.317 5.713 -32.442 1.00 43.53 186 ARG A N 1
ATOM 1439 C CA . ARG A 1 186 ? 3.571 5.710 -31.185 1.00 43.53 186 ARG A CA 1
ATOM 1440 C C . ARG A 1 186 ? 4.486 6.276 -30.105 1.00 43.53 186 ARG A C 1
ATOM 1442 O O . ARG A 1 186 ? 5.446 5.615 -29.725 1.00 43.53 186 ARG A O 1
ATOM 1449 N N . TYR A 1 187 ? 4.209 7.493 -29.641 1.00 41.97 187 TYR A N 1
ATOM 1450 C CA . TYR A 1 187 ? 4.965 8.094 -28.540 1.00 41.97 187 TYR A CA 1
ATOM 1451 C C . TYR A 1 187 ? 4.333 7.681 -27.210 1.00 41.97 187 TYR A C 1
ATOM 1453 O O . TYR A 1 187 ? 3.154 7.946 -26.966 1.00 41.97 187 TYR A O 1
ATOM 1461 N N . LEU A 1 188 ? 5.129 7.051 -26.349 1.00 42.78 188 LEU A N 1
ATOM 1462 C CA . LEU A 1 188 ? 4.830 6.888 -24.929 1.00 42.78 188 LEU A CA 1
ATOM 1463 C C . LEU A 1 188 ? 5.576 8.009 -24.201 1.00 42.78 188 LEU A C 1
ATOM 1465 O O . LEU A 1 188 ? 6.805 8.013 -24.156 1.00 42.78 188 LEU A O 1
ATOM 1469 N N . ARG A 1 189 ? 4.849 9.014 -23.699 1.00 36.25 189 ARG A N 1
ATOM 1470 C CA . ARG A 1 189 ? 5.447 10.076 -22.881 1.00 36.25 189 ARG A CA 1
ATOM 1471 C C . ARG A 1 189 ? 5.399 9.633 -21.423 1.00 36.25 189 ARG A C 1
ATOM 1473 O O . ARG A 1 189 ? 4.336 9.670 -20.815 1.00 36.25 189 ARG A O 1
ATOM 1480 N N . TYR A 1 190 ? 6.545 9.250 -20.874 1.00 38.53 190 TYR A N 1
ATOM 1481 C CA . TYR A 1 190 ? 6.723 9.102 -19.430 1.00 38.53 190 TYR A CA 1
ATOM 1482 C C . TYR A 1 190 ? 6.984 10.484 -18.811 1.00 38.53 190 TYR A C 1
ATOM 1484 O O . TYR A 1 190 ? 7.582 11.342 -19.472 1.00 38.53 190 TYR A O 1
ATOM 1492 N N . PRO A 1 191 ? 6.594 10.737 -17.551 1.00 31.95 191 PRO A N 1
ATOM 1493 C CA . PRO A 1 191 ? 7.112 11.860 -16.779 1.00 31.95 191 PRO A CA 1
ATOM 1494 C C . PRO A 1 191 ? 8.571 11.572 -16.364 1.00 31.95 191 PRO A C 1
ATOM 1496 O O . PRO A 1 191 ? 8.878 11.344 -15.203 1.00 31.95 191 PRO A O 1
ATOM 1499 N N . CYS A 1 192 ? 9.484 11.518 -17.336 1.00 28.08 192 CYS A N 1
ATOM 1500 C CA . CYS A 1 192 ? 10.940 11.471 -17.159 1.00 28.08 192 CYS A CA 1
ATOM 1501 C C . CYS A 1 192 ? 11.597 11.980 -18.466 1.00 28.08 192 CYS A C 1
ATOM 1503 O O . CYS A 1 192 ? 10.996 11.819 -19.530 1.00 28.08 192 CYS A O 1
ATOM 1505 N N . PRO A 1 193 ? 12.785 12.619 -18.458 1.00 31.19 193 PRO A N 1
ATOM 1506 C CA . PRO A 1 193 ? 13.255 13.440 -19.580 1.00 31.19 193 PRO A CA 1
ATOM 1507 C C . PRO A 1 193 ? 13.850 12.655 -20.770 1.00 31.19 193 PRO A C 1
ATOM 1509 O O . PRO A 1 193 ? 14.640 13.211 -21.533 1.00 31.19 193 PRO A O 1
ATOM 1512 N N . THR A 1 194 ? 13.491 11.385 -20.977 1.00 35.84 194 THR A N 1
ATOM 1513 C CA . THR A 1 194 ? 14.078 10.546 -22.034 1.00 35.84 194 THR A CA 1
ATOM 1514 C C . THR A 1 194 ? 13.069 10.174 -23.122 1.00 35.84 194 THR A C 1
ATOM 1516 O O . THR A 1 194 ? 12.062 9.502 -22.914 1.00 35.84 194 THR A O 1
ATOM 1519 N N . TRP A 1 195 ? 13.361 10.666 -24.326 1.00 37.56 195 TRP A N 1
ATOM 1520 C CA . TRP A 1 195 ? 12.556 10.532 -25.534 1.00 37.56 195 TRP A CA 1
ATOM 1521 C C . TRP A 1 195 ? 12.802 9.168 -26.192 1.00 37.56 195 TRP A C 1
ATOM 1523 O O . TRP A 1 195 ? 13.873 8.940 -26.748 1.00 37.56 195 TRP A O 1
ATOM 1533 N N . PHE A 1 196 ? 11.813 8.272 -26.174 1.00 38.28 196 PHE A N 1
ATOM 1534 C CA . PHE A 1 196 ? 11.846 7.028 -26.949 1.00 38.28 196 PHE A CA 1
ATOM 1535 C C . PHE A 1 196 ? 11.169 7.224 -28.313 1.00 38.28 196 PHE A C 1
ATOM 1537 O O . PHE A 1 196 ? 9.997 7.585 -28.396 1.00 38.28 196 PHE A O 1
ATOM 1544 N N . ASN A 1 197 ? 11.917 6.965 -29.388 1.00 40.69 197 ASN A N 1
ATOM 1545 C CA . ASN A 1 197 ? 11.434 6.895 -30.766 1.00 40.69 197 ASN A CA 1
ATOM 1546 C C . ASN A 1 197 ? 11.828 5.535 -31.347 1.00 40.69 197 ASN A C 1
ATOM 1548 O O . ASN A 1 197 ? 12.941 5.382 -31.834 1.00 40.69 197 ASN A O 1
ATOM 1552 N N . ALA A 1 198 ? 10.930 4.554 -31.297 1.00 36.84 198 ALA A N 1
ATOM 1553 C CA . ALA A 1 198 ? 11.027 3.345 -32.112 1.00 36.84 198 ALA A CA 1
ATOM 1554 C C . ALA A 1 198 ? 9.661 2.660 -32.142 1.00 36.84 198 ALA A C 1
ATOM 1556 O O . ALA A 1 198 ? 9.254 2.104 -31.128 1.00 36.84 198 ALA A O 1
ATOM 1557 N N . CYS A 1 199 ? 8.943 2.707 -33.270 1.00 36.56 199 CYS A N 1
ATOM 1558 C CA . CYS A 1 199 ? 7.881 1.740 -33.558 1.00 36.56 199 CYS A CA 1
ATOM 1559 C C . CYS 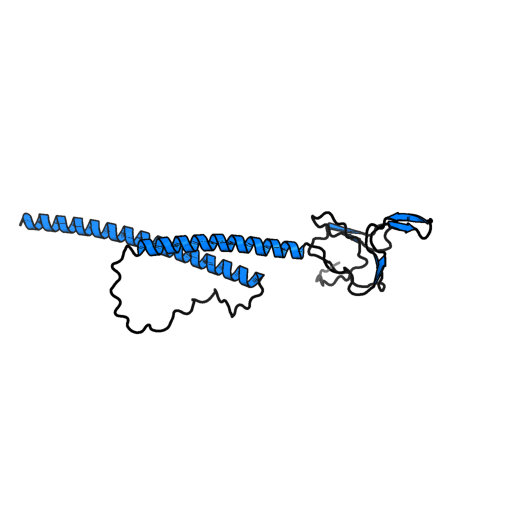A 1 199 ? 7.311 1.902 -34.975 1.00 36.56 199 CYS A C 1
ATOM 1561 O O . CYS A 1 199 ? 6.835 2.981 -35.325 1.00 36.56 199 CYS A O 1
ATOM 1563 N N . GLY A 1 200 ? 7.295 0.820 -35.755 1.00 30.03 200 GLY A N 1
ATOM 1564 C CA . GLY A 1 200 ? 6.508 0.679 -36.976 1.00 30.03 200 GLY A CA 1
ATOM 1565 C C . GLY A 1 200 ? 5.609 -0.561 -36.893 1.00 30.03 200 GLY A C 1
ATOM 1566 O O . GLY A 1 200 ? 6.095 -1.635 -36.570 1.00 30.03 200 GLY A O 1
ATOM 1567 N N . ARG A 1 201 ? 4.329 -0.369 -37.260 1.00 30.09 201 ARG A N 1
ATOM 1568 C CA . ARG A 1 201 ? 3.187 -1.310 -37.421 1.00 30.09 201 ARG A CA 1
ATOM 1569 C C . ARG A 1 201 ? 2.573 -1.963 -36.165 1.00 30.09 201 ARG A C 1
ATOM 1571 O O . ARG A 1 201 ? 3.230 -2.613 -35.370 1.00 30.09 201 ARG A O 1
ATOM 1578 N N . ARG A 1 202 ? 1.238 -1.822 -36.075 1.00 31.59 202 ARG A N 1
ATOM 1579 C CA . ARG A 1 202 ? 0.312 -2.557 -35.192 1.00 31.59 202 ARG A CA 1
ATOM 1580 C C . ARG A 1 202 ? 0.201 -4.025 -35.623 1.00 31.59 202 ARG A C 1
ATOM 1582 O O . ARG A 1 202 ? -0.015 -4.273 -36.808 1.00 31.59 202 ARG A O 1
ATOM 1589 N N . SER A 1 203 ? 0.134 -4.940 -34.658 1.00 24.81 203 SER A N 1
ATOM 1590 C CA . SER A 1 203 ? -0.921 -5.957 -34.649 1.00 24.81 203 SER A CA 1
ATOM 1591 C C . SER A 1 203 ? -2.025 -5.453 -33.702 1.00 24.81 203 SER A C 1
ATOM 1593 O O . SER A 1 203 ? -1.768 -4.990 -32.592 1.00 24.81 203 SER A O 1
ATOM 1595 N N . MET A 1 204 ? -3.259 -5.388 -34.199 1.00 25.94 204 MET A N 1
ATOM 1596 C CA . MET A 1 204 ? -4.460 -5.186 -33.389 1.00 25.94 204 MET A CA 1
ATOM 1597 C C . MET A 1 204 ? -5.086 -6.564 -33.233 1.00 25.94 204 MET A C 1
ATOM 1599 O O . MET A 1 204 ? -5.572 -7.119 -34.213 1.00 25.94 204 MET A O 1
ATOM 1603 N N . ALA A 1 205 ? -5.085 -7.095 -32.017 1.00 26.83 205 ALA A N 1
ATOM 1604 C CA . ALA A 1 205 ? -6.006 -8.141 -31.616 1.00 26.83 205 ALA A CA 1
ATOM 1605 C C . ALA A 1 205 ? -6.913 -7.557 -30.530 1.00 26.83 205 ALA A C 1
ATOM 1607 O O . ALA A 1 205 ? -6.556 -7.527 -29.359 1.00 26.83 205 ALA A O 1
ATOM 1608 N N . SER A 1 206 ? -8.082 -7.058 -30.925 1.00 26.89 206 SER A N 1
ATOM 1609 C CA . SER A 1 206 ? -9.275 -7.200 -30.096 1.00 26.89 206 SER A CA 1
ATOM 1610 C C . SER A 1 206 ? -10.512 -7.203 -30.986 1.00 26.89 206 SER A C 1
ATOM 1612 O O . SER A 1 206 ? -10.796 -6.294 -31.764 1.00 26.89 206 SER A O 1
ATOM 1614 N N . SER A 1 207 ? -11.202 -8.329 -30.902 1.00 32.62 207 SER A N 1
ATOM 1615 C CA . SER A 1 207 ? -12.520 -8.601 -31.433 1.00 32.62 207 SER A CA 1
ATOM 1616 C C . SER A 1 207 ? -13.553 -7.642 -30.846 1.00 32.62 207 SER A C 1
ATOM 1618 O O . SER A 1 207 ? -13.762 -7.627 -29.636 1.00 32.62 207 SER A O 1
ATOM 1620 N N . ALA A 1 208 ? -14.274 -6.939 -31.710 1.00 27.69 208 ALA A N 1
ATOM 1621 C CA . ALA A 1 208 ? -15.623 -6.479 -31.419 1.00 27.69 208 ALA A CA 1
ATOM 1622 C C . ALA A 1 208 ? -16.460 -6.691 -32.685 1.00 27.69 208 ALA A C 1
ATOM 1624 O O . ALA A 1 208 ? -16.423 -5.898 -33.622 1.00 27.69 208 ALA A O 1
ATOM 1625 N N . ARG A 1 209 ? -17.166 -7.827 -32.740 1.00 29.03 209 ARG A N 1
ATOM 1626 C CA . ARG A 1 209 ? -18.327 -7.979 -33.622 1.00 29.03 209 ARG A CA 1
ATOM 1627 C C . ARG A 1 209 ? -19.415 -7.064 -33.064 1.00 29.03 209 ARG A C 1
ATOM 1629 O O . ARG A 1 209 ? -19.852 -7.296 -31.942 1.00 29.03 209 ARG A O 1
ATOM 1636 N N . SER A 1 210 ? -19.868 -6.083 -33.837 1.00 28.83 210 SER A N 1
ATOM 1637 C CA . SER A 1 210 ? -21.195 -5.502 -33.610 1.00 28.83 210 SER A CA 1
ATOM 1638 C C . SER A 1 210 ? -22.252 -6.402 -34.259 1.00 28.83 210 SER A C 1
ATOM 1640 O O . SER A 1 210 ? -22.080 -6.769 -35.426 1.00 28.83 210 SER A O 1
ATOM 1642 N N . PRO A 1 211 ? -23.325 -6.779 -33.545 1.00 37.72 211 PRO A N 1
ATOM 1643 C CA . PRO A 1 211 ? -24.491 -7.423 -34.131 1.00 37.72 211 PRO A CA 1
ATOM 1644 C C . PRO A 1 211 ? -25.485 -6.375 -34.672 1.00 37.72 211 PRO A C 1
ATOM 1646 O O . PRO A 1 211 ? -25.658 -5.325 -34.068 1.00 37.72 211 PRO A O 1
ATOM 1649 N N . HIS A 1 212 ? -26.108 -6.708 -35.807 1.00 35.25 212 HIS A N 1
ATOM 1650 C CA . HIS A 1 212 ? -27.427 -6.294 -36.324 1.00 35.25 212 HIS A CA 1
ATOM 1651 C C . HIS A 1 212 ? -27.982 -4.866 -36.124 1.00 35.25 212 HIS A C 1
ATOM 1653 O O . HIS A 1 212 ? -28.321 -4.489 -35.012 1.00 35.25 212 HIS A O 1
ATOM 1659 N N . ASP A 1 213 ? -28.293 -4.201 -37.248 1.00 34.53 213 ASP A N 1
ATOM 1660 C CA . ASP A 1 213 ? -29.635 -3.715 -37.674 1.00 34.53 213 ASP A CA 1
ATOM 1661 C C . ASP A 1 213 ? -29.472 -3.258 -39.152 1.00 34.53 213 ASP A C 1
ATOM 1663 O O . ASP A 1 213 ? -28.450 -2.663 -39.475 1.00 34.53 213 ASP A O 1
ATOM 1667 N N . GLY A 1 214 ? -30.266 -3.561 -40.183 1.00 36.78 214 GLY A N 1
ATOM 1668 C CA . GLY A 1 214 ? -31.694 -3.828 -40.281 1.00 36.78 214 GLY A CA 1
ATOM 1669 C C . GLY A 1 214 ? -32.392 -2.633 -40.953 1.00 36.78 214 GLY A C 1
ATOM 1670 O O . GLY A 1 214 ? -32.645 -1.639 -40.289 1.00 36.78 214 GLY A O 1
ATOM 1671 N N . ARG A 1 215 ? -32.768 -2.791 -42.240 1.00 40.69 215 ARG A N 1
ATOM 1672 C CA . ARG A 1 215 ? -33.606 -1.891 -43.087 1.00 40.69 215 ARG A CA 1
ATOM 1673 C C . ARG A 1 215 ? -32.902 -0.607 -43.577 1.00 40.69 215 ARG A C 1
ATOM 1675 O O . ARG A 1 215 ? -32.120 -0.016 -42.850 1.00 40.69 215 ARG A O 1
ATOM 1682 N N . ASN A 1 216 ? -33.086 -0.129 -44.808 1.00 38.84 216 ASN A N 1
ATOM 1683 C CA . ASN A 1 216 ? -34.167 -0.266 -45.795 1.00 38.84 216 ASN A CA 1
ATOM 1684 C C . ASN A 1 216 ? -33.577 -0.319 -47.213 1.00 38.84 216 ASN A C 1
ATOM 1686 O O . ASN A 1 216 ? -32.574 0.397 -47.434 1.00 38.84 216 ASN A O 1
#

pLDDT: mean 70.15, std 18.29, range [24.81, 92.94]

Foldseek 3Di:
DVVVVVVVVVVVVVVVVVVVVVVVVVVVVVVLVVLVVVLLVLVLVLQVVVCVLVVPDCVVPPSPDDDDDDDDDDDDPDDPPPDPPPPVVSVVVSVVSVVVSVVSVVVVVVSVVVVLVVQLDQDDAQFPDFDFPDDAAWDQDPPPRDIDGHLAIDTDDPPPTHTHGRHDADFPDWDADPPPDGATWTWGDRPDPRGDTDDGDDDDDDDDDDDDDDDD

Secondary structure (DSSP, 8-state):
-HHHHHHHHHHHHHHHHHHHHHHHHHHHHHHHHHHHHHHHHHHHHHHHHHHHHHT--TTTS-SSS---PPPPPP---------S-HHHHHHHHHHHHHHHHHHHHHHHHHHHHHHHHHHHS--S-SBSS-EEEE-SEEEE-TTT-SEEEE-S-EEE--TT--B--SS---EEEEEE-TTS-SSEEEEE--SSS---------------PPP-----